Protein AF-A0A532C4H4-F1 (afdb_monomer)

Secondary structure (DSSP, 8-state):
--HHHHHHHHHHH-TTEEEEEE-HHHHTT---TT--EEEEEEESSPPPHHHHHHHHHHHHHHHTS-EEEEETTTS-HHHHHHHHHH-EEEEES-HHHHHHHHHHHHHHHHHHHHHHHHHHHHHHHHS---HHHHHHHHHHHHHHHHHHHHHHHTT-THHHHT-HHHHHHHHHHHHHHHHHHHHHHHHHHHHHT----SSTTHHHHHHHHTTSS-HHHHHHHHHHHHHHHHHHH-TTTS-HHHHHHHHHHTHHHHHHHHHHHHHH--

Nearest PDB structures (foldseek):
  7bxo-assembly1_A  TM=9.390E-01  e=6.412E-11  Shewanella oneidensis MR-1
  6m6u-assembly1_F  TM=9.375E-01  e=3.207E-10  Shewanella oneidensis MR-1
  7aer-assembly1_B  TM=9.272E-01  e=1.196E-10  Shewanella oneidensis MR-1
  7bxo-assembly1_C  TM=9.379E-01  e=3.044E-10  Shewanella oneidensis MR-1
  6m6u-assembly1_A  TM=9.251E-01  e=6.298E-10  Shewanella oneidensis MR-1

Mean predicted aligned error: 11.6 Å

Sequence (266 aa):
MNDSSLIEYIRQSVPSLTALYRFGSQAKGTARRDSDMDLAVLARDPIPNLRRFELAQELAVQLHCDVDLVDLRNASTVMRMQVLSTGTCLDTQNESVRREFEMYAYSDYARLNEERREILKRISTTGLVHGNDIILNKAASIERCLQRILEEYAGDNQNLVANQTKQEAIILNLQRACESAIDLAMYVVNQRRLGVPQESHDAFTLLQTAGILPADLATRMQHMVGFRNVAVQEYPRLNLDVAQAIITKQLEDFRTFSSTIVKAFP

Solvent-accessible surface area (backbone atoms only — not comparable to full-atom values): 14486 Å² total; per-residue (Å²): 109,54,73,70,60,50,52,51,52,48,46,70,75,35,83,50,52,30,33,34,30,35,17,62,50,60,48,67,74,68,53,56,99,85,52,56,45,38,33,37,37,35,45,79,60,83,72,55,69,67,58,45,50,52,50,23,52,57,48,16,68,59,59,75,40,55,42,50,68,42,49,50,83,80,42,51,58,67,56,42,43,52,41,70,76,50,29,44,79,77,45,70,75,35,67,67,64,50,51,52,51,49,52,51,43,51,51,52,38,54,46,53,49,63,50,41,42,64,52,53,58,42,29,77,73,70,75,55,89,56,74,60,55,54,53,53,33,34,39,51,48,28,51,53,23,52,50,51,29,51,65,45,35,65,92,39,68,58,30,58,76,73,32,66,70,36,24,53,52,31,54,52,24,51,52,50,28,44,50,33,50,42,52,46,36,47,50,51,33,56,76,70,65,65,63,79,62,90,49,76,48,43,26,35,54,43,35,25,75,71,67,68,35,58,66,70,60,26,53,53,52,30,53,55,47,54,43,49,63,55,62,72,72,47,83,85,86,72,57,66,70,57,52,49,47,39,68,75,73,44,55,63,55,58,53,53,50,39,53,44,54,52,68,76,54,127

Radius of gyration: 21.58 Å; Cα contacts (8 Å, |Δi|>4): 318; chains: 1; bounding box: 51×49×51 Å

Foldseek 3Di:
DDLVVVVVLVCVLAVQFFWKKWFDCVLQVNDDPQDETEMETEGPDFDPPVSQVVVQVVVCVVVVHGYDYHYLVPDDLVVVCRRLVRIDTSDGPHPVVVVVSNVVSVVVNVLVCVLCVVVVVCCVVPVDRDLLSLLVSLLVLLVVLLVQLCVQCVVPLCSCVVPPVSVVSNLVSLLSNLVSLLVSLQSVCVVVVLDDDPDSLVSLVSCVVVVLDPPVLSVLSSVSNVVSVVSVPDPDDDDSVVSVCCSVPPSVSSNVSSVSSSVVPD

Structure (mmCIF, N/CA/C/O backbone):
data_AF-A0A532C4H4-F1
#
_entry.id   AF-A0A532C4H4-F1
#
loop_
_atom_site.group_PDB
_atom_site.id
_atom_site.type_symbol
_atom_site.label_atom_id
_atom_site.label_alt_id
_atom_site.label_comp_id
_atom_site.label_asym_id
_atom_site.label_entity_id
_atom_site.label_seq_id
_atom_site.pdbx_PDB_ins_code
_atom_site.Cartn_x
_atom_site.Cartn_y
_atom_site.Cartn_z
_atom_site.occupancy
_atom_site.B_iso_or_equiv
_atom_site.auth_seq_id
_atom_site.auth_comp_id
_atom_site.auth_asym_id
_atom_site.auth_atom_id
_atom_site.pdbx_PDB_model_num
ATOM 1 N N . MET A 1 1 ? 20.036 -11.472 -26.867 1.00 73.31 1 MET A N 1
ATOM 2 C CA . MET A 1 1 ? 19.846 -10.003 -26.956 1.00 73.31 1 MET A CA 1
ATOM 3 C C . MET A 1 1 ? 20.806 -9.298 -25.986 1.00 73.31 1 MET A C 1
ATOM 5 O O . MET A 1 1 ? 21.086 -9.886 -24.951 1.00 73.31 1 MET A O 1
ATOM 9 N N . ASN A 1 2 ? 21.354 -8.115 -26.308 1.00 83.06 2 ASN A N 1
ATOM 10 C CA . ASN A 1 2 ? 22.181 -7.318 -25.376 1.00 83.06 2 ASN A CA 1
ATOM 11 C C . ASN A 1 2 ? 21.329 -6.265 -24.629 1.00 83.06 2 ASN A C 1
ATOM 13 O O . ASN A 1 2 ? 20.167 -6.061 -24.980 1.00 83.06 2 ASN A O 1
ATOM 17 N N . ASP A 1 3 ? 21.893 -5.593 -23.617 1.00 84.00 3 ASP A N 1
ATOM 18 C CA . ASP A 1 3 ? 21.143 -4.642 -22.775 1.00 84.00 3 ASP A CA 1
ATOM 19 C C . ASP A 1 3 ? 20.548 -3.472 -23.573 1.00 84.00 3 ASP A C 1
ATOM 21 O O . ASP A 1 3 ? 19.414 -3.077 -23.322 1.00 84.00 3 ASP A O 1
ATOM 25 N N . SER A 1 4 ? 21.255 -2.959 -24.583 1.00 88.06 4 SER A N 1
ATOM 26 C CA . SER A 1 4 ? 20.756 -1.863 -25.423 1.00 88.06 4 SER A CA 1
ATOM 27 C C . SER A 1 4 ? 19.512 -2.259 -26.222 1.00 88.06 4 SER A C 1
ATOM 29 O O . SER A 1 4 ? 18.528 -1.523 -26.222 1.00 88.06 4 SER A O 1
ATOM 31 N N . SER A 1 5 ? 19.521 -3.439 -26.849 1.00 89.69 5 SER A N 1
ATOM 32 C CA . SER A 1 5 ? 18.361 -3.956 -27.584 1.00 89.69 5 SER A CA 1
ATOM 33 C C . SER A 1 5 ? 17.187 -4.290 -26.657 1.00 89.69 5 SER A C 1
ATOM 35 O O . SER A 1 5 ? 16.040 -4.055 -27.025 1.00 89.69 5 SER A O 1
ATOM 37 N N . LEU A 1 6 ? 17.462 -4.778 -25.440 1.00 92.12 6 LEU A N 1
ATOM 38 C CA . LEU A 1 6 ? 16.432 -5.019 -24.425 1.00 92.12 6 LEU A CA 1
ATOM 39 C C . LEU A 1 6 ? 15.734 -3.715 -24.014 1.00 92.12 6 LEU A C 1
ATOM 41 O O . LEU A 1 6 ? 14.505 -3.656 -23.981 1.00 92.12 6 LEU A O 1
ATOM 45 N N . ILE A 1 7 ? 16.516 -2.672 -23.716 1.00 93.75 7 ILE A N 1
ATOM 46 C CA . ILE A 1 7 ? 15.991 -1.351 -23.346 1.00 93.75 7 ILE A CA 1
ATOM 47 C C . ILE A 1 7 ? 15.107 -0.805 -24.470 1.00 93.75 7 ILE A C 1
ATOM 49 O O . ILE A 1 7 ? 13.994 -0.347 -24.212 1.00 93.75 7 ILE A O 1
ATOM 53 N N . GLU A 1 8 ? 15.575 -0.876 -25.716 1.00 93.50 8 GLU A N 1
ATOM 54 C CA . GLU A 1 8 ? 14.824 -0.384 -26.869 1.00 93.50 8 GLU A CA 1
ATOM 55 C C . GLU A 1 8 ? 13.504 -1.143 -27.069 1.00 93.50 8 GLU A C 1
ATOM 57 O O . GLU A 1 8 ? 12.455 -0.512 -27.220 1.00 93.50 8 GLU A O 1
ATOM 62 N N . TYR A 1 9 ? 13.525 -2.475 -26.972 1.00 94.50 9 TYR A N 1
ATOM 63 C CA . TYR A 1 9 ? 12.321 -3.299 -27.089 1.00 94.50 9 TYR A CA 1
ATOM 64 C C . TYR A 1 9 ? 11.282 -2.969 -26.007 1.00 94.50 9 TYR A C 1
ATOM 66 O O . TYR A 1 9 ? 10.090 -2.827 -26.298 1.00 94.50 9 TYR A O 1
ATOM 74 N N . ILE A 1 10 ? 11.721 -2.795 -24.754 1.00 94.25 10 ILE A N 1
ATOM 75 C CA . ILE A 1 10 ? 10.824 -2.447 -23.644 1.00 94.25 10 ILE A CA 1
ATOM 76 C C . ILE A 1 10 ? 10.263 -1.034 -23.812 1.00 94.25 10 ILE A C 1
ATOM 78 O O . ILE A 1 10 ? 9.069 -0.842 -23.592 1.00 94.25 10 ILE A O 1
ATOM 82 N N . ARG A 1 11 ? 11.063 -0.055 -24.252 1.00 93.25 11 ARG A N 1
ATOM 83 C CA . ARG A 1 11 ? 10.568 1.305 -24.539 1.00 93.25 11 ARG A CA 1
ATOM 84 C C . ARG A 1 11 ? 9.478 1.308 -25.610 1.00 93.25 11 ARG A C 1
ATOM 86 O O . ARG A 1 11 ? 8.489 2.021 -25.467 1.00 93.25 11 ARG A O 1
ATOM 93 N N . GLN A 1 12 ? 9.641 0.512 -26.667 1.00 93.06 12 GLN A N 1
ATOM 94 C CA . GLN A 1 12 ? 8.635 0.388 -27.726 1.00 93.06 12 GLN A CA 1
ATOM 95 C C . GLN A 1 12 ? 7.369 -0.322 -27.225 1.00 93.06 12 GLN A C 1
ATOM 97 O O . GLN A 1 12 ? 6.255 0.086 -27.548 1.00 93.06 12 GLN A O 1
ATOM 102 N N . SER A 1 13 ? 7.540 -1.355 -26.400 1.00 93.06 13 SER A N 1
ATOM 103 C CA . SER A 1 13 ? 6.438 -2.160 -25.860 1.00 93.06 13 SER A CA 1
ATOM 104 C C . SER A 1 13 ? 5.674 -1.475 -24.723 1.00 93.06 13 SER A C 1
ATOM 106 O O . SER A 1 13 ? 4.517 -1.812 -24.469 1.00 93.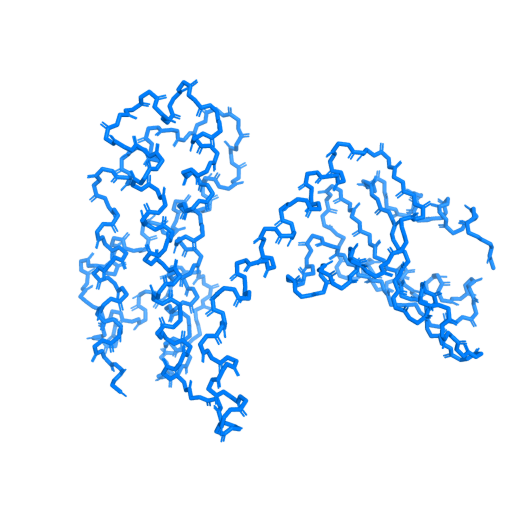06 13 SER A O 1
ATOM 108 N N . VAL A 1 14 ? 6.309 -0.525 -24.031 1.00 93.44 14 VAL A N 1
ATOM 109 C CA . VAL A 1 14 ? 5.757 0.223 -22.895 1.00 93.44 14 VAL A CA 1
ATOM 110 C C . VAL A 1 14 ? 5.978 1.726 -23.133 1.00 93.44 14 VAL A C 1
ATOM 112 O O . VAL A 1 14 ? 6.912 2.312 -22.587 1.00 93.44 14 VAL A O 1
ATOM 115 N N . PRO A 1 15 ? 5.112 2.399 -23.915 1.00 89.38 15 PRO A N 1
ATOM 116 C CA . PRO A 1 15 ? 5.309 3.806 -24.290 1.00 89.38 15 PRO A CA 1
ATOM 117 C C . PRO A 1 15 ? 5.340 4.783 -23.107 1.00 89.38 15 PRO A C 1
ATOM 119 O O . PRO A 1 15 ? 5.871 5.885 -23.212 1.00 89.38 15 PRO A O 1
ATOM 122 N N . SER A 1 16 ? 4.750 4.397 -21.975 1.00 92.62 16 SER A N 1
ATOM 123 C CA . SER A 1 16 ? 4.721 5.182 -20.743 1.00 92.62 16 SER A CA 1
ATOM 124 C C . SER A 1 16 ? 5.879 4.854 -19.787 1.00 92.62 16 SER A C 1
ATOM 126 O O . SER A 1 16 ? 5.823 5.236 -18.616 1.00 92.62 16 SER A O 1
ATOM 128 N N . LEU A 1 17 ? 6.925 4.153 -20.247 1.00 95.25 17 LEU A N 1
ATOM 129 C CA . LEU A 1 17 ? 8.073 3.763 -19.427 1.00 95.25 17 LEU A CA 1
ATOM 130 C C . LEU A 1 17 ? 8.758 4.986 -18.797 1.00 95.25 17 LEU A C 1
ATOM 132 O O . LEU A 1 17 ? 9.126 5.945 -19.467 1.00 95.25 17 LEU A O 1
ATOM 136 N N . THR A 1 18 ? 8.944 4.931 -17.483 1.00 95.69 18 THR A N 1
ATOM 137 C CA . THR A 1 18 ? 9.703 5.902 -16.685 1.00 95.69 18 THR A CA 1
ATOM 138 C C . THR A 1 18 ? 11.079 5.359 -16.332 1.00 95.69 18 THR A C 1
ATOM 140 O O . THR A 1 18 ? 12.058 6.084 -16.470 1.00 95.69 18 THR A O 1
ATOM 143 N N . ALA A 1 19 ? 11.162 4.103 -15.887 1.00 96.75 19 ALA A N 1
ATOM 144 C CA . ALA A 1 19 ? 12.422 3.440 -15.568 1.00 96.75 19 ALA A CA 1
ATOM 145 C C . ALA A 1 19 ? 12.330 1.918 -15.751 1.00 96.75 19 ALA A C 1
ATOM 147 O O . ALA A 1 19 ? 11.261 1.325 -15.575 1.00 96.75 19 ALA A O 1
ATOM 148 N N . LEU A 1 20 ? 13.463 1.297 -16.073 1.00 97.12 20 LEU A N 1
ATOM 149 C CA . LEU A 1 20 ? 13.645 -0.148 -16.200 1.00 97.12 20 LEU A CA 1
ATOM 150 C C . LEU A 1 20 ? 14.771 -0.595 -15.271 1.00 97.12 20 LEU A C 1
ATOM 152 O O . LEU A 1 20 ? 15.868 -0.041 -15.303 1.00 97.12 20 LEU A O 1
ATOM 156 N N . TYR A 1 21 ? 14.519 -1.643 -14.498 1.00 96.44 21 TYR A N 1
ATOM 157 C CA . TYR A 1 21 ? 15.480 -2.236 -13.581 1.00 96.44 21 TYR A CA 1
ATOM 158 C C . TYR A 1 21 ? 15.687 -3.708 -13.911 1.00 96.44 21 TYR A C 1
ATOM 160 O O . TYR A 1 21 ? 14.744 -4.416 -14.262 1.00 96.44 21 TYR A O 1
ATOM 168 N N . ARG A 1 22 ? 16.916 -4.175 -13.716 1.00 94.69 22 ARG A N 1
ATOM 169 C CA . ARG A 1 22 ? 17.245 -5.595 -13.583 1.00 94.69 22 ARG A CA 1
ATOM 170 C C . ARG A 1 22 ? 17.520 -5.876 -12.119 1.00 94.69 22 ARG A C 1
ATOM 172 O O . ARG A 1 22 ? 18.289 -5.139 -11.507 1.00 94.69 22 ARG A O 1
ATOM 179 N N . PHE A 1 23 ? 16.925 -6.912 -11.547 1.00 93.00 23 PHE A N 1
ATOM 180 C CA . PHE A 1 23 ? 17.146 -7.273 -10.146 1.00 93.00 23 PHE A CA 1
ATOM 181 C C . PHE A 1 23 ? 17.488 -8.760 -10.000 1.00 93.00 23 PHE A C 1
ATOM 183 O O . PHE A 1 23 ? 17.927 -9.396 -10.955 1.00 93.00 23 PHE A O 1
ATOM 190 N N . GLY A 1 24 ? 17.430 -9.283 -8.775 1.00 86.25 24 GLY A N 1
ATOM 191 C CA . GLY A 1 24 ? 17.606 -10.712 -8.526 1.00 86.25 24 GLY A CA 1
ATOM 192 C C . GLY A 1 24 ? 19.032 -11.232 -8.720 1.00 86.25 24 GLY A C 1
ATOM 193 O O . GLY A 1 24 ? 20.014 -10.537 -8.439 1.00 86.25 24 GLY A O 1
ATOM 194 N N . SER A 1 25 ? 19.147 -12.502 -9.111 1.00 76.06 25 SER A N 1
ATOM 195 C CA . SER A 1 25 ? 20.426 -13.235 -9.142 1.00 76.06 25 SER A CA 1
ATOM 196 C C . SER A 1 25 ? 21.426 -12.648 -10.149 1.00 76.06 25 SER A C 1
ATOM 198 O O . SER A 1 25 ? 22.629 -12.598 -9.873 1.00 76.06 25 SER A O 1
ATOM 200 N N . GLN A 1 26 ? 20.928 -12.120 -11.271 1.00 68.69 26 GLN A N 1
ATOM 201 C CA . GLN A 1 26 ? 21.740 -11.482 -12.309 1.00 68.69 26 GLN A CA 1
ATOM 202 C C . GLN A 1 26 ? 22.293 -10.127 -11.863 1.00 68.69 26 GLN A C 1
ATOM 204 O O . GLN A 1 26 ? 23.472 -9.851 -12.071 1.00 68.69 26 GLN A O 1
ATOM 209 N N . ALA A 1 27 ? 21.489 -9.310 -11.175 1.00 69.81 27 ALA A N 1
ATOM 210 C CA . ALA A 1 27 ? 21.957 -8.034 -10.631 1.00 69.81 27 ALA A CA 1
ATOM 211 C C . ALA A 1 27 ? 22.990 -8.213 -9.502 1.00 69.81 27 ALA A C 1
ATOM 213 O O . ALA A 1 27 ? 23.879 -7.384 -9.334 1.00 69.81 27 ALA A O 1
ATOM 214 N N . LYS A 1 28 ? 22.903 -9.316 -8.746 1.00 69.56 28 LYS A N 1
ATOM 215 C CA . LYS A 1 28 ? 23.821 -9.636 -7.639 1.00 69.56 28 LYS A CA 1
ATOM 216 C C . LYS A 1 28 ? 25.105 -10.355 -8.073 1.00 69.56 28 LYS A C 1
ATOM 218 O O . LYS A 1 28 ? 25.943 -10.640 -7.221 1.00 69.56 28 LYS A O 1
ATOM 223 N N . GLY A 1 29 ? 25.262 -10.677 -9.360 1.00 65.25 29 GLY A N 1
ATOM 224 C CA . GLY A 1 29 ? 26.425 -11.409 -9.878 1.00 65.25 29 GLY A CA 1
ATOM 225 C C . GLY A 1 29 ? 26.506 -12.874 -9.429 1.00 65.25 29 GLY A C 1
ATOM 226 O O . GLY A 1 29 ? 27.563 -13.489 -9.537 1.00 65.25 29 GLY A O 1
ATOM 227 N N . THR A 1 30 ? 25.409 -13.444 -8.919 1.00 69.50 30 THR A N 1
ATOM 228 C CA . THR A 1 30 ? 25.323 -14.839 -8.444 1.00 69.50 30 THR A CA 1
ATOM 229 C C . THR A 1 30 ? 24.543 -15.747 -9.398 1.00 69.50 30 THR A C 1
ATOM 231 O O . THR A 1 30 ? 24.190 -16.872 -9.036 1.00 69.50 30 THR A O 1
ATOM 234 N N . ALA A 1 31 ? 24.264 -15.260 -10.609 1.00 67.44 31 ALA A N 1
ATOM 235 C CA . ALA A 1 31 ? 23.516 -15.981 -11.627 1.00 67.44 31 ALA A CA 1
ATOM 236 C C . ALA A 1 31 ? 24.206 -17.287 -12.041 1.00 67.44 31 ALA A C 1
ATOM 238 O O . ALA A 1 31 ? 25.414 -17.348 -12.280 1.00 67.44 31 ALA A O 1
ATOM 239 N N . ARG A 1 32 ? 23.399 -18.339 -12.147 1.00 71.56 32 ARG A N 1
ATOM 240 C CA . ARG A 1 32 ? 23.750 -19.626 -12.749 1.00 71.56 32 ARG A CA 1
ATOM 241 C C . ARG A 1 32 ? 23.336 -19.620 -14.224 1.00 71.56 32 ARG A C 1
ATOM 243 O O . ARG A 1 32 ? 22.640 -18.720 -14.683 1.00 71.56 32 ARG A O 1
ATOM 250 N N . ARG A 1 33 ? 23.774 -20.627 -14.986 1.00 62.34 33 ARG A N 1
ATOM 251 C CA . ARG A 1 33 ? 23.469 -20.737 -16.429 1.00 62.34 33 ARG A CA 1
ATOM 252 C C . ARG A 1 33 ? 21.973 -20.866 -16.745 1.00 62.34 33 ARG A C 1
ATOM 254 O O . ARG A 1 33 ? 21.591 -20.598 -17.873 1.00 62.34 33 ARG A O 1
ATOM 261 N N . ASP A 1 34 ? 21.175 -21.284 -15.774 1.00 73.31 34 ASP A N 1
ATOM 262 C CA . ASP A 1 34 ? 19.728 -21.500 -15.823 1.00 73.31 34 ASP A CA 1
ATOM 263 C C . ASP A 1 34 ? 18.939 -20.405 -15.088 1.00 73.31 34 ASP A C 1
ATOM 265 O O . ASP A 1 34 ? 17.771 -20.596 -14.788 1.00 73.31 34 ASP A O 1
ATOM 269 N N . SER A 1 35 ? 19.573 -19.286 -14.723 1.00 80.56 35 SER A N 1
ATOM 270 C CA . SER A 1 35 ? 18.893 -18.238 -13.959 1.00 80.56 35 SER A CA 1
ATOM 271 C C . SER A 1 35 ? 17.968 -17.394 -14.823 1.00 80.56 35 SER A C 1
ATOM 273 O O . SER A 1 35 ? 18.403 -16.812 -15.821 1.00 80.56 35 SER A O 1
ATOM 275 N N . ASP A 1 36 ? 16.735 -17.256 -14.347 1.00 85.56 36 ASP A N 1
ATOM 276 C CA . ASP A 1 36 ? 15.723 -16.366 -14.902 1.00 85.56 36 ASP A CA 1
ATOM 277 C C . ASP A 1 36 ? 16.210 -14.910 -14.916 1.00 85.56 36 ASP A C 1
ATOM 279 O O . ASP A 1 36 ? 17.114 -14.492 -14.176 1.00 85.56 36 ASP A O 1
ATOM 283 N N . MET A 1 37 ? 15.618 -14.127 -15.809 1.00 87.31 37 MET A N 1
ATOM 284 C CA . MET A 1 37 ? 15.879 -12.705 -15.942 1.00 87.31 37 MET A CA 1
ATOM 285 C C . MET A 1 37 ? 14.795 -11.914 -15.207 1.00 87.31 37 MET A C 1
ATOM 287 O O . MET A 1 37 ? 13.707 -11.678 -15.729 1.00 87.31 37 MET A O 1
ATOM 291 N N . ASP A 1 38 ? 15.135 -11.457 -14.005 1.00 93.88 38 ASP A N 1
ATOM 292 C CA . ASP A 1 38 ? 14.288 -10.600 -13.178 1.00 93.88 38 ASP A CA 1
ATOM 293 C C . ASP A 1 38 ? 14.319 -9.142 -13.678 1.00 93.88 38 ASP A C 1
ATOM 295 O O . ASP A 1 38 ? 15.320 -8.426 -13.517 1.00 93.88 38 ASP A O 1
ATOM 299 N N . LEU A 1 39 ? 13.213 -8.675 -14.261 1.00 95.69 39 LEU A N 1
ATOM 300 C CA . LEU A 1 39 ? 13.046 -7.307 -14.756 1.00 95.69 39 LEU A CA 1
ATOM 301 C C . LEU A 1 39 ? 11.898 -6.599 -14.050 1.00 95.69 39 LEU A C 1
ATOM 303 O O . LEU A 1 39 ? 10.846 -7.172 -13.785 1.00 95.69 39 LEU A O 1
ATOM 307 N N . ALA A 1 40 ? 12.069 -5.311 -13.782 1.00 96.94 40 ALA A N 1
ATOM 308 C CA . ALA A 1 40 ? 11.025 -4.489 -13.199 1.00 96.94 40 ALA A CA 1
ATOM 309 C C . ALA A 1 40 ? 10.860 -3.184 -13.972 1.00 96.94 40 ALA A C 1
ATOM 311 O O . ALA A 1 40 ? 11.833 -2.499 -14.284 1.00 96.94 40 ALA A O 1
ATOM 312 N N . VAL A 1 41 ? 9.613 -2.832 -14.258 1.00 96.94 41 VAL A N 1
ATOM 313 C CA . VAL A 1 41 ? 9.244 -1.638 -15.014 1.00 96.94 41 VAL A CA 1
ATOM 314 C C . VAL A 1 41 ? 8.468 -0.682 -14.128 1.00 96.94 41 VAL A C 1
ATOM 316 O O . VAL A 1 41 ? 7.505 -1.055 -13.459 1.00 96.94 41 VAL A O 1
ATOM 319 N N . LEU A 1 42 ? 8.888 0.577 -14.140 1.00 95.81 42 LEU A N 1
ATOM 320 C CA . LEU A 1 42 ? 8.103 1.698 -13.656 1.00 95.81 42 LEU A CA 1
ATOM 321 C C . LEU A 1 42 ? 7.572 2.417 -14.890 1.00 95.81 42 LEU A C 1
ATOM 323 O O . LEU A 1 42 ? 8.335 3.078 -15.587 1.00 95.81 42 LEU A O 1
ATOM 327 N N . ALA A 1 43 ? 6.283 2.280 -15.176 1.00 93.69 43 ALA A N 1
ATOM 328 C CA . ALA A 1 43 ? 5.592 3.025 -16.227 1.00 93.69 43 ALA A CA 1
ATOM 329 C C . ALA A 1 43 ? 4.682 4.085 -15.595 1.00 93.69 43 ALA A C 1
ATOM 331 O O . ALA A 1 43 ? 4.349 3.958 -14.424 1.00 93.69 43 ALA A O 1
ATOM 332 N N . ARG A 1 44 ? 4.277 5.140 -16.311 1.00 88.38 44 ARG A N 1
ATOM 333 C CA . ARG A 1 44 ? 3.295 6.122 -15.804 1.00 88.38 44 ARG A CA 1
ATOM 334 C C . ARG A 1 44 ? 1.938 5.463 -15.566 1.00 88.38 44 ARG A C 1
ATOM 336 O O . ARG A 1 44 ? 1.328 5.693 -14.528 1.00 88.38 44 ARG A O 1
ATOM 343 N N . ASP A 1 45 ? 1.533 4.620 -16.506 1.00 84.12 45 ASP A N 1
ATOM 344 C CA . ASP A 1 45 ? 0.262 3.907 -16.506 1.00 84.12 45 ASP A CA 1
ATOM 345 C C . ASP A 1 45 ? 0.533 2.425 -16.178 1.00 84.12 45 ASP A C 1
ATOM 347 O O . ASP A 1 45 ? 1.472 1.861 -16.750 1.00 84.12 45 ASP A O 1
ATOM 351 N N . PRO A 1 46 ? -0.221 1.785 -15.260 1.00 78.25 46 PRO A N 1
ATOM 352 C CA . PRO A 1 46 ? -0.020 0.375 -14.934 1.00 78.25 46 PRO A CA 1
ATOM 353 C C . PRO A 1 46 ? -0.159 -0.526 -16.162 1.00 78.25 46 PRO A C 1
ATOM 355 O O . PRO A 1 46 ? -1.041 -0.316 -16.999 1.00 78.25 46 PRO A O 1
ATOM 358 N N . ILE A 1 47 ? 0.679 -1.559 -16.258 1.00 87.38 47 ILE A N 1
ATOM 359 C CA . ILE A 1 47 ? 0.631 -2.482 -17.397 1.00 87.38 47 ILE A CA 1
ATOM 360 C C . ILE A 1 47 ? -0.471 -3.517 -17.135 1.00 87.38 47 ILE A C 1
ATOM 362 O O . ILE A 1 47 ? -0.413 -4.210 -16.114 1.00 87.38 47 ILE A O 1
ATOM 366 N N . PRO A 1 48 ? -1.458 -3.686 -18.037 1.00 87.50 48 PRO A N 1
ATOM 367 C CA . PRO A 1 48 ? -2.469 -4.727 -17.890 1.00 87.50 48 PRO A CA 1
ATOM 368 C C . PRO A 1 48 ? -1.832 -6.111 -17.727 1.00 87.50 48 PRO A C 1
ATOM 370 O O . PRO A 1 48 ? -0.885 -6.446 -18.438 1.00 87.50 48 PRO A O 1
ATOM 373 N N . ASN A 1 49 ? -2.369 -6.943 -16.829 1.00 85.94 49 ASN A N 1
ATOM 374 C CA . ASN A 1 49 ? -1.772 -8.243 -16.492 1.00 85.94 49 ASN A CA 1
ATOM 375 C C . ASN A 1 49 ? -1.539 -9.145 -17.712 1.00 85.94 49 ASN A C 1
ATOM 377 O O . ASN A 1 49 ? -0.470 -9.739 -17.821 1.00 85.94 49 ASN A O 1
ATOM 381 N N . LEU A 1 50 ? -2.506 -9.206 -18.637 1.00 88.25 50 LEU A N 1
ATOM 382 C CA . LEU A 1 50 ? -2.369 -9.977 -19.874 1.00 88.25 50 LEU A CA 1
ATOM 383 C C . LEU A 1 50 ? -1.202 -9.460 -20.725 1.00 88.25 50 LEU A C 1
ATOM 385 O O . LEU A 1 50 ? -0.341 -10.241 -21.113 1.00 88.25 50 LEU A O 1
ATOM 389 N N . ARG A 1 51 ? -1.108 -8.139 -20.928 1.00 93.19 51 ARG A N 1
ATOM 390 C CA . ARG A 1 51 ? -0.016 -7.546 -21.712 1.00 93.19 51 ARG A CA 1
ATOM 391 C C . ARG A 1 51 ? 1.343 -7.742 -21.044 1.00 93.19 51 ARG A C 1
ATOM 393 O O . ARG A 1 51 ? 2.325 -8.002 -21.728 1.00 93.19 51 ARG A O 1
ATOM 400 N N . ARG A 1 52 ? 1.414 -7.637 -19.713 1.00 94.19 52 ARG A N 1
ATOM 401 C CA . ARG A 1 52 ? 2.644 -7.899 -18.948 1.00 94.19 52 ARG A CA 1
ATOM 402 C C . ARG A 1 52 ? 3.105 -9.349 -19.113 1.00 94.19 52 ARG A C 1
ATOM 404 O O . ARG A 1 52 ? 4.297 -9.578 -19.281 1.00 94.19 52 ARG A O 1
ATOM 411 N N . PHE A 1 53 ? 2.171 -10.300 -19.090 1.00 91.94 53 PHE A N 1
ATOM 412 C CA . PHE A 1 53 ? 2.458 -11.714 -19.328 1.00 91.94 53 PHE A CA 1
ATOM 413 C C . PHE A 1 53 ? 2.949 -11.966 -20.760 1.00 91.94 53 PHE A C 1
ATOM 415 O O . PHE A 1 53 ? 3.990 -12.588 -20.938 1.00 91.94 53 PHE A O 1
ATOM 422 N N . GLU A 1 54 ? 2.256 -11.436 -21.772 1.00 94.81 54 GLU A N 1
ATOM 423 C CA . GLU A 1 54 ? 2.681 -11.534 -23.177 1.00 94.81 54 GLU A CA 1
ATOM 424 C C . GLU A 1 54 ? 4.085 -10.961 -23.387 1.00 94.81 54 GLU A C 1
ATOM 426 O O . GLU A 1 54 ? 4.943 -11.624 -23.962 1.00 94.81 54 GLU A O 1
ATOM 431 N N . LEU A 1 55 ? 4.346 -9.765 -22.853 1.00 95.31 55 LEU A N 1
ATOM 432 C CA . LEU A 1 55 ? 5.647 -9.111 -22.955 1.00 95.31 55 LEU A CA 1
ATOM 433 C C . LEU A 1 55 ? 6.761 -9.943 -22.302 1.00 95.31 55 LEU A C 1
ATOM 435 O O . LEU A 1 55 ? 7.854 -10.040 -22.853 1.00 95.31 55 LEU A O 1
ATOM 439 N N . ALA A 1 56 ? 6.496 -10.571 -21.153 1.00 94.44 56 ALA A N 1
ATOM 440 C CA . ALA A 1 56 ? 7.454 -11.472 -20.518 1.00 94.44 56 ALA A CA 1
ATOM 441 C C . ALA A 1 56 ? 7.790 -12.677 -21.417 1.00 94.44 56 ALA A C 1
ATOM 443 O O . ALA A 1 56 ? 8.960 -13.013 -21.574 1.00 94.44 56 ALA A O 1
ATOM 444 N N . GLN A 1 57 ? 6.791 -13.281 -22.070 1.00 94.12 57 GLN A N 1
ATOM 445 C CA . GLN A 1 57 ? 7.002 -14.400 -22.999 1.00 94.12 57 GLN A CA 1
ATOM 446 C C . GLN A 1 57 ? 7.759 -13.976 -24.265 1.00 94.12 57 GLN A C 1
ATOM 448 O O . GLN A 1 57 ? 8.685 -14.663 -24.697 1.00 94.12 57 GLN A O 1
ATOM 453 N N . GLU A 1 58 ? 7.411 -12.823 -24.841 1.00 95.00 58 GLU A N 1
ATOM 454 C CA . GLU A 1 58 ? 8.124 -12.239 -25.982 1.00 95.00 58 GLU A CA 1
ATOM 455 C C . GLU A 1 58 ? 9.612 -12.028 -25.654 1.00 95.00 58 GLU A C 1
ATOM 457 O O . GLU A 1 58 ? 10.489 -12.406 -26.435 1.00 95.00 58 GLU A O 1
ATOM 462 N N . LEU A 1 59 ? 9.901 -11.469 -24.474 1.00 93.88 59 LEU A N 1
ATOM 463 C CA . LEU A 1 59 ? 11.263 -11.268 -23.985 1.00 93.88 59 LEU A CA 1
ATOM 464 C C . LEU A 1 59 ? 11.982 -12.598 -23.735 1.00 93.88 59 LEU A C 1
ATOM 466 O O . LEU A 1 59 ? 13.153 -12.716 -24.097 1.00 93.88 59 LEU A O 1
ATOM 470 N N . ALA A 1 60 ? 11.296 -13.597 -23.176 1.00 92.44 60 ALA A N 1
ATOM 471 C CA . ALA A 1 60 ? 11.879 -14.905 -22.890 1.00 92.44 60 ALA A CA 1
ATOM 472 C C . ALA A 1 60 ? 12.361 -15.614 -24.164 1.00 92.44 60 ALA A C 1
ATOM 474 O O . ALA A 1 60 ? 13.475 -16.142 -24.213 1.00 92.44 60 ALA A O 1
ATOM 475 N N . VAL A 1 61 ? 11.578 -15.534 -25.246 1.00 91.62 61 VAL A N 1
ATOM 476 C CA . VAL A 1 61 ? 11.968 -16.068 -26.561 1.00 91.62 61 VAL A CA 1
ATOM 477 C C . VAL A 1 61 ? 13.223 -15.373 -27.098 1.00 91.62 61 VAL A C 1
ATOM 479 O O . VAL A 1 61 ? 14.119 -16.040 -27.613 1.00 91.62 61 VAL A O 1
ATOM 482 N N . GLN A 1 62 ? 13.316 -14.046 -26.969 1.00 89.56 62 GLN A N 1
ATOM 483 C CA . GLN A 1 62 ? 14.449 -13.262 -27.484 1.00 89.56 62 GLN A CA 1
ATOM 484 C C . GLN A 1 62 ? 15.722 -13.368 -26.627 1.00 89.56 62 GLN A C 1
ATOM 486 O O . GLN A 1 62 ? 16.840 -13.173 -27.124 1.00 89.56 62 GLN A O 1
ATOM 491 N N . LEU A 1 63 ? 15.565 -13.619 -25.327 1.00 87.44 63 LEU A N 1
ATOM 492 C CA . LEU A 1 63 ? 16.662 -13.780 -24.371 1.00 87.44 63 LEU A CA 1
ATOM 493 C C . LEU A 1 63 ? 17.116 -15.234 -24.227 1.00 87.44 63 LEU A C 1
ATOM 495 O O . LEU A 1 63 ? 18.231 -15.457 -23.761 1.00 87.44 63 LEU A O 1
ATOM 499 N N . HIS A 1 64 ? 16.304 -16.193 -24.680 1.00 88.75 64 HIS A N 1
ATOM 500 C CA . HIS A 1 64 ? 16.510 -17.630 -24.488 1.00 88.75 64 HIS A CA 1
ATOM 501 C C . HIS A 1 64 ? 16.633 -18.030 -23.006 1.00 88.75 64 HIS A C 1
ATOM 503 O O . HIS A 1 64 ? 17.368 -18.957 -22.668 1.00 88.75 64 HIS A O 1
ATOM 509 N N . CYS A 1 65 ? 15.919 -17.326 -22.127 1.00 88.38 65 CYS A N 1
ATOM 510 C CA . CYS A 1 65 ? 15.769 -17.642 -20.708 1.00 88.38 65 CYS A CA 1
ATOM 511 C C . CYS A 1 65 ? 14.404 -17.151 -20.224 1.00 88.38 65 CYS A C 1
ATOM 513 O O . CYS A 1 65 ? 13.824 -16.261 -20.846 1.00 88.38 65 CYS A O 1
ATOM 515 N N . ASP A 1 66 ? 13.904 -17.695 -19.119 1.00 89.50 66 ASP A N 1
ATOM 516 C CA . ASP A 1 66 ? 12.649 -17.221 -18.541 1.00 89.50 66 ASP A CA 1
ATOM 517 C C . ASP A 1 66 ? 12.803 -15.776 -18.041 1.00 89.50 66 ASP A C 1
ATOM 519 O O . ASP A 1 66 ? 13.897 -15.326 -17.679 1.00 89.50 66 ASP A O 1
ATOM 523 N N . VAL A 1 67 ? 11.711 -15.012 -18.098 1.00 92.69 67 VAL A N 1
ATOM 524 C CA . VAL A 1 67 ? 11.683 -13.587 -17.750 1.00 92.69 67 VAL A CA 1
ATOM 525 C C . VAL A 1 67 ? 10.566 -13.335 -16.753 1.00 92.69 67 VAL A C 1
ATOM 527 O O . VAL A 1 67 ? 9.387 -13.464 -17.085 1.00 92.69 67 VAL A O 1
ATOM 530 N N . ASP A 1 68 ? 10.946 -12.871 -15.568 1.00 91.50 68 ASP A N 1
ATOM 531 C CA . ASP A 1 68 ? 10.016 -12.414 -14.545 1.00 91.50 68 ASP A CA 1
ATOM 532 C C . ASP A 1 68 ? 9.870 -10.897 -14.635 1.00 91.50 68 ASP A C 1
ATOM 534 O O . ASP A 1 68 ? 10.756 -10.136 -14.243 1.00 91.50 68 ASP A O 1
ATOM 538 N N . LEU A 1 69 ? 8.735 -10.440 -15.177 1.00 95.06 69 LEU A N 1
ATOM 539 C CA . LEU A 1 69 ? 8.461 -9.018 -15.385 1.00 95.06 69 LEU A CA 1
ATOM 540 C C . LEU A 1 69 ? 7.540 -8.446 -14.299 1.00 95.06 69 LEU A C 1
ATOM 542 O O . LEU A 1 69 ? 6.336 -8.716 -14.263 1.00 95.06 69 LEU A O 1
ATOM 546 N N . VAL A 1 70 ? 8.087 -7.586 -13.444 1.00 94.69 70 VAL A N 1
ATOM 547 C CA . VAL A 1 70 ? 7.384 -6.913 -12.344 1.00 94.69 70 VAL A CA 1
ATOM 548 C C . VAL A 1 70 ? 6.948 -5.502 -12.746 1.00 94.69 70 VAL A C 1
ATOM 550 O O . VAL A 1 70 ? 7.761 -4.691 -13.174 1.00 94.69 70 VAL A O 1
ATOM 553 N N . ASP A 1 71 ? 5.673 -5.166 -12.540 1.00 94.25 71 ASP A N 1
ATOM 554 C CA . ASP A 1 71 ? 5.194 -3.777 -12.593 1.00 94.25 71 ASP A CA 1
ATOM 555 C C . ASP A 1 71 ? 5.361 -3.127 -11.214 1.00 94.25 71 ASP A C 1
ATOM 557 O O . ASP A 1 71 ? 4.669 -3.490 -10.261 1.00 94.25 71 ASP A O 1
ATOM 561 N N . LEU A 1 72 ? 6.271 -2.157 -11.101 1.00 93.50 72 LEU A N 1
ATOM 562 C CA . LEU A 1 72 ? 6.587 -1.497 -9.837 1.00 93.50 72 LEU A CA 1
ATOM 563 C C . LEU A 1 72 ? 5.400 -0.734 -9.243 1.00 93.50 72 LEU A C 1
ATOM 565 O O . LEU A 1 72 ? 5.299 -0.661 -8.016 1.00 93.50 72 LEU A O 1
ATOM 569 N N . ARG A 1 73 ? 4.464 -0.221 -10.054 1.00 88.94 73 ARG A N 1
ATOM 570 C CA . ARG A 1 73 ? 3.273 0.460 -9.517 1.00 88.94 73 ARG A CA 1
ATOM 571 C C . ARG A 1 73 ? 2.334 -0.503 -8.808 1.00 88.94 73 ARG A C 1
ATOM 573 O O . ARG A 1 73 ? 1.772 -0.137 -7.782 1.00 88.94 73 ARG A O 1
ATOM 580 N N . ASN A 1 74 ? 2.232 -1.738 -9.285 1.00 85.56 74 ASN A N 1
ATOM 581 C CA . ASN A 1 74 ? 1.373 -2.765 -8.693 1.00 85.56 74 ASN A CA 1
ATOM 582 C C . ASN A 1 74 ? 2.110 -3.709 -7.728 1.00 85.56 74 ASN A C 1
ATOM 584 O O . ASN A 1 74 ? 1.477 -4.470 -6.999 1.00 85.56 74 ASN A O 1
ATOM 588 N N . ALA A 1 75 ? 3.442 -3.674 -7.706 1.00 86.94 75 ALA A N 1
ATOM 589 C CA . ALA A 1 75 ? 4.252 -4.507 -6.830 1.00 86.94 75 ALA A CA 1
ATOM 590 C C . ALA A 1 75 ? 4.035 -4.180 -5.343 1.00 86.94 75 ALA A C 1
ATOM 592 O O . ALA A 1 75 ? 3.839 -3.025 -4.958 1.00 86.94 75 ALA A O 1
ATOM 593 N N . SER A 1 76 ? 4.144 -5.206 -4.494 1.00 86.19 76 SER A N 1
ATOM 594 C CA . SER A 1 76 ? 4.090 -5.046 -3.038 1.00 86.19 76 SER A CA 1
ATOM 595 C C . SER A 1 76 ? 5.263 -4.207 -2.517 1.00 86.19 76 SER A C 1
ATOM 597 O O . SER A 1 76 ? 6.332 -4.173 -3.126 1.00 86.19 76 SER A O 1
ATOM 599 N N . THR A 1 77 ? 5.108 -3.585 -1.345 1.00 86.44 77 THR A N 1
ATOM 600 C CA . THR A 1 77 ? 6.168 -2.788 -0.697 1.00 86.44 77 THR A CA 1
ATOM 601 C C . THR A 1 77 ? 7.484 -3.557 -0.553 1.00 86.44 77 THR A C 1
ATOM 603 O O . THR A 1 77 ? 8.552 -3.004 -0.794 1.00 86.44 77 THR A O 1
ATOM 606 N N . VAL A 1 78 ? 7.416 -4.848 -0.208 1.00 89.06 78 VAL A N 1
ATOM 607 C CA . VAL A 1 78 ? 8.605 -5.706 -0.076 1.00 89.06 78 VAL A CA 1
ATOM 608 C C . VAL A 1 78 ? 9.255 -5.953 -1.438 1.00 89.06 78 VAL A C 1
ATOM 610 O O . VAL A 1 78 ? 10.472 -5.843 -1.552 1.00 89.06 78 VAL A O 1
ATOM 613 N N . MET A 1 79 ? 8.460 -6.225 -2.479 1.00 90.00 79 MET A N 1
ATOM 614 C CA . MET A 1 79 ? 8.983 -6.432 -3.832 1.00 90.00 79 MET A CA 1
ATOM 615 C C . MET A 1 79 ? 9.611 -5.149 -4.393 1.00 90.00 79 MET A C 1
ATOM 617 O O . MET A 1 79 ? 10.736 -5.191 -4.882 1.00 90.00 79 MET A O 1
ATOM 621 N N . ARG A 1 80 ? 8.951 -3.988 -4.252 1.00 94.56 80 ARG A N 1
ATOM 622 C CA . ARG A 1 80 ? 9.532 -2.685 -4.626 1.00 94.56 80 ARG A CA 1
ATOM 623 C C . ARG A 1 80 ? 10.868 -2.464 -3.923 1.00 94.56 80 ARG A C 1
ATOM 625 O O . ARG A 1 80 ? 11.851 -2.137 -4.576 1.00 94.56 80 ARG A O 1
ATOM 632 N N . MET A 1 81 ? 10.924 -2.696 -2.610 1.00 93.19 81 MET A N 1
ATOM 633 C CA . MET A 1 81 ? 12.158 -2.549 -1.842 1.00 93.19 81 MET A CA 1
ATOM 634 C C . MET A 1 81 ? 13.263 -3.486 -2.345 1.00 93.19 81 MET A C 1
ATOM 636 O O . MET A 1 81 ? 14.405 -3.054 -2.493 1.00 93.19 81 MET A O 1
ATOM 640 N N . GLN A 1 82 ? 12.940 -4.748 -2.636 1.00 90.44 82 GLN A N 1
ATOM 641 C CA . GLN A 1 82 ? 13.891 -5.715 -3.185 1.00 90.44 82 GLN A CA 1
ATOM 642 C C . GLN A 1 82 ? 14.466 -5.236 -4.522 1.00 90.44 82 GLN A C 1
ATOM 644 O O . GLN A 1 82 ? 15.687 -5.235 -4.689 1.00 90.44 82 GLN A O 1
ATOM 649 N N . VAL A 1 83 ? 13.610 -4.793 -5.447 1.00 95.19 83 VAL A N 1
ATOM 650 C CA . VAL A 1 83 ? 14.039 -4.258 -6.746 1.00 95.19 83 VAL A CA 1
ATOM 651 C C . VAL A 1 83 ? 14.921 -3.027 -6.559 1.00 95.19 83 VAL A C 1
ATOM 653 O O . VAL A 1 83 ? 16.006 -2.972 -7.121 1.00 95.19 83 VAL A O 1
ATOM 656 N N . LEU A 1 84 ? 14.493 -2.053 -5.755 1.00 94.62 84 LEU A N 1
ATOM 657 C CA . LEU A 1 84 ? 15.179 -0.763 -5.654 1.00 94.62 84 LEU A CA 1
ATOM 658 C C . LEU A 1 84 ? 16.492 -0.823 -4.861 1.00 94.62 84 LEU A C 1
ATOM 660 O O . LEU A 1 84 ? 17.419 -0.087 -5.179 1.00 94.62 84 LEU A O 1
ATOM 664 N N . SER A 1 85 ? 16.604 -1.703 -3.858 1.00 90.00 85 SER A N 1
ATOM 665 C CA . SER A 1 85 ? 17.852 -1.847 -3.083 1.00 90.00 85 SER A CA 1
ATOM 666 C C . SER A 1 85 ? 18.885 -2.767 -3.708 1.00 90.00 85 SER A C 1
ATOM 668 O O . SER A 1 85 ? 20.070 -2.620 -3.420 1.00 90.00 85 SER A O 1
ATOM 670 N N . THR A 1 86 ? 18.454 -3.757 -4.492 1.00 90.00 86 THR A N 1
ATOM 671 C CA . THR A 1 86 ? 19.364 -4.784 -5.027 1.00 90.00 86 THR A CA 1
ATOM 672 C C . THR A 1 86 ? 19.471 -4.776 -6.541 1.00 90.00 86 THR A C 1
ATOM 674 O O . THR A 1 86 ? 20.374 -5.403 -7.089 1.00 90.00 86 THR A O 1
ATOM 677 N N . GLY A 1 87 ? 18.547 -4.099 -7.218 1.00 91.69 87 GLY A N 1
ATOM 678 C CA . GLY A 1 87 ? 18.521 -3.992 -8.661 1.00 91.69 87 GLY A CA 1
ATOM 679 C C . GLY A 1 87 ? 19.422 -2.889 -9.196 1.00 91.69 87 GLY A C 1
ATOM 680 O O . GLY A 1 87 ? 19.787 -1.938 -8.511 1.00 91.69 87 GLY A O 1
ATOM 681 N N . THR A 1 88 ? 19.758 -3.029 -10.471 1.00 92.75 88 THR A N 1
ATOM 682 C CA . THR A 1 88 ? 20.463 -2.033 -11.271 1.00 92.75 88 THR A CA 1
ATOM 683 C C . THR A 1 88 ? 19.464 -1.365 -12.208 1.00 92.75 88 THR A C 1
ATOM 685 O O . THR A 1 88 ? 18.742 -2.050 -12.934 1.00 92.75 88 THR A O 1
ATOM 688 N N . CYS A 1 89 ? 19.416 -0.033 -12.199 1.00 94.69 89 CYS A N 1
ATOM 689 C CA . CYS A 1 89 ? 18.642 0.734 -13.174 1.00 94.69 89 CYS A CA 1
ATOM 690 C C . CYS A 1 89 ? 19.323 0.621 -14.547 1.00 94.69 89 CYS A C 1
ATOM 692 O O . CYS A 1 89 ? 20.455 1.075 -14.708 1.00 94.69 89 CYS A O 1
ATOM 694 N N . LEU A 1 90 ? 18.654 -0.019 -15.508 1.00 94.38 90 LEU A N 1
ATOM 695 C CA . LEU A 1 90 ? 19.136 -0.163 -16.884 1.00 94.38 90 LEU A CA 1
ATOM 696 C C . LEU A 1 90 ? 18.782 1.058 -17.737 1.00 94.38 90 LEU A C 1
ATOM 698 O O . LEU A 1 90 ? 19.534 1.411 -18.641 1.00 94.38 90 LEU A O 1
ATOM 702 N N . ASP A 1 91 ? 17.634 1.685 -17.468 1.00 95.62 91 ASP A N 1
ATOM 703 C CA . ASP A 1 91 ? 17.1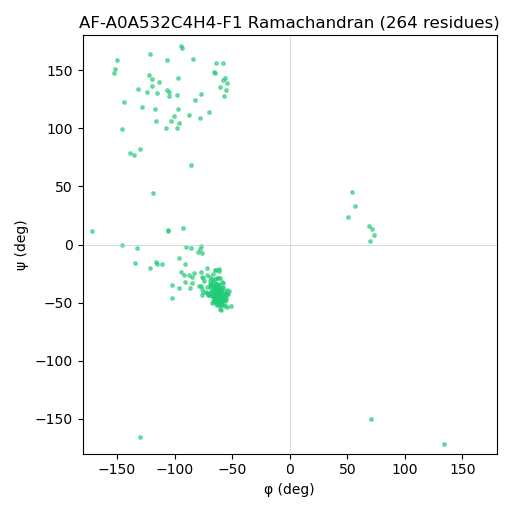51 2.839 -18.222 1.00 95.62 91 ASP A CA 1
ATOM 704 C C . ASP A 1 91 ? 16.246 3.755 -17.387 1.00 95.62 91 ASP A C 1
ATOM 706 O O . ASP A 1 91 ? 15.489 3.287 -16.538 1.00 95.62 91 ASP A O 1
ATOM 710 N N . THR A 1 92 ? 16.285 5.060 -17.671 1.00 95.31 92 THR A N 1
ATOM 711 C CA . THR A 1 92 ? 15.426 6.082 -17.056 1.00 95.31 92 THR A CA 1
ATOM 712 C C . THR A 1 92 ? 15.048 7.153 -18.084 1.00 95.31 92 THR A C 1
ATOM 714 O O . THR A 1 92 ? 15.912 7.782 -18.692 1.00 95.31 92 THR A O 1
ATOM 717 N N . GLN A 1 93 ? 13.744 7.358 -18.292 1.00 93.12 93 GLN A N 1
ATOM 718 C CA . GLN A 1 93 ? 13.191 8.412 -19.156 1.00 93.12 93 GLN A CA 1
ATOM 719 C C . GLN A 1 93 ? 12.902 9.700 -18.383 1.00 93.12 93 GLN A C 1
ATOM 721 O O . GLN A 1 93 ? 12.885 10.787 -18.957 1.00 93.12 93 GLN A O 1
ATOM 726 N N . ASN A 1 94 ? 12.653 9.591 -17.075 1.00 90.31 94 ASN A N 1
ATOM 727 C CA . ASN A 1 94 ? 12.386 10.735 -16.216 1.00 90.31 94 ASN A CA 1
ATOM 728 C C . ASN A 1 94 ? 12.956 10.492 -14.816 1.00 90.31 94 ASN A C 1
ATOM 730 O O . ASN A 1 94 ? 12.351 9.831 -13.970 1.00 90.31 94 ASN A O 1
ATOM 734 N N . GLU A 1 95 ? 14.132 11.070 -14.583 1.00 91.56 95 GLU A N 1
ATOM 735 C CA . GLU A 1 95 ? 14.887 10.909 -13.344 1.00 91.56 95 GLU A CA 1
ATOM 736 C C . GLU A 1 95 ? 14.151 11.473 -12.122 1.00 91.56 95 GLU A C 1
ATOM 738 O O . GLU A 1 95 ? 14.225 10.892 -11.040 1.00 91.56 95 GLU A O 1
ATOM 743 N N . SER A 1 96 ? 13.405 12.568 -12.284 1.00 87.31 96 SER A N 1
ATOM 744 C CA . SER A 1 96 ? 12.641 13.176 -11.191 1.00 87.31 96 SER A CA 1
ATOM 745 C C . SER A 1 96 ? 11.519 12.252 -10.719 1.00 87.31 96 SER A C 1
ATOM 747 O O . SER A 1 96 ? 11.425 11.970 -9.527 1.00 87.31 96 SER A O 1
ATOM 749 N N . VAL A 1 97 ? 10.726 11.709 -11.651 1.00 87.00 97 VAL A N 1
ATOM 750 C CA . VAL A 1 97 ? 9.631 10.772 -11.330 1.00 87.00 97 VAL A CA 1
ATOM 751 C C . VAL A 1 97 ? 10.179 9.468 -10.748 1.00 87.00 97 VAL A C 1
ATOM 753 O O . VAL A 1 97 ? 9.605 8.917 -9.809 1.00 87.00 97 VAL A O 1
ATOM 756 N N . ARG A 1 98 ? 11.316 8.982 -11.265 1.00 92.75 98 ARG A N 1
ATOM 757 C CA . ARG A 1 98 ? 12.006 7.806 -10.718 1.00 92.75 98 ARG A CA 1
ATOM 758 C C . ARG A 1 98 ? 12.400 8.017 -9.255 1.00 92.75 98 ARG A C 1
ATOM 760 O O . ARG A 1 98 ? 12.064 7.193 -8.410 1.00 92.75 98 ARG A O 1
ATOM 767 N N . ARG A 1 99 ? 13.080 9.127 -8.947 1.00 86.69 99 ARG A N 1
ATOM 768 C CA . ARG A 1 99 ? 13.530 9.450 -7.581 1.00 86.69 99 ARG A CA 1
ATOM 769 C C . ARG A 1 99 ? 12.372 9.649 -6.617 1.00 86.69 99 ARG A C 1
ATOM 771 O O . ARG A 1 99 ? 12.449 9.199 -5.479 1.00 86.69 99 ARG A O 1
ATOM 778 N N . GLU A 1 100 ? 11.308 10.301 -7.071 1.00 84.75 100 GLU A N 1
ATOM 779 C CA . GLU A 1 100 ? 10.092 10.471 -6.282 1.00 84.75 100 GLU A CA 1
ATOM 780 C C . GLU A 1 100 ? 9.476 9.109 -5.923 1.00 84.75 100 GLU A C 1
ATOM 782 O O . GLU A 1 100 ? 9.207 8.837 -4.752 1.00 84.75 100 GLU A O 1
ATOM 787 N N . PHE A 1 101 ? 9.338 8.207 -6.901 1.00 89.62 101 PHE A N 1
ATOM 788 C CA . PHE A 1 101 ? 8.853 6.848 -6.657 1.00 89.62 101 PHE A CA 1
ATOM 789 C C . PHE A 1 101 ? 9.753 6.074 -5.682 1.00 89.62 101 PHE A C 1
ATOM 791 O O . PHE A 1 101 ? 9.250 5.423 -4.765 1.00 89.62 101 PHE A O 1
ATOM 798 N N . GLU A 1 102 ? 11.075 6.159 -5.848 1.00 91.25 102 GLU A N 1
ATOM 799 C CA . GLU A 1 102 ? 12.044 5.519 -4.953 1.00 91.25 102 GLU A CA 1
ATOM 800 C C . GLU A 1 102 ? 11.908 6.029 -3.516 1.00 91.25 102 GLU A C 1
ATOM 802 O O . GLU A 1 102 ? 11.816 5.231 -2.582 1.00 91.25 102 GLU A O 1
ATOM 807 N N . MET A 1 103 ? 11.816 7.346 -3.332 1.00 84.69 103 MET A N 1
ATOM 808 C CA . MET A 1 103 ? 11.615 7.969 -2.025 1.00 84.69 103 MET A CA 1
ATOM 809 C C . MET A 1 103 ? 10.343 7.453 -1.337 1.00 84.69 103 MET A C 1
ATOM 811 O O . MET A 1 103 ? 10.395 7.060 -0.167 1.00 84.69 103 MET A O 1
ATOM 815 N N . TYR A 1 104 ? 9.214 7.404 -2.051 1.00 84.31 104 TYR A N 1
ATOM 816 C CA . TYR A 1 104 ? 7.970 6.865 -1.497 1.00 84.31 104 TYR A CA 1
ATOM 817 C C . TYR A 1 104 ? 8.082 5.375 -1.168 1.00 84.31 104 TYR A C 1
ATOM 819 O O . TYR A 1 104 ? 7.658 4.961 -0.090 1.00 84.31 104 TYR A O 1
ATOM 827 N N . ALA A 1 105 ? 8.712 4.577 -2.033 1.00 84.31 105 ALA A N 1
ATOM 828 C CA . ALA A 1 105 ? 8.920 3.153 -1.784 1.00 84.31 105 ALA A CA 1
ATOM 829 C C . ALA A 1 105 ? 9.788 2.898 -0.538 1.00 84.31 105 ALA A C 1
ATOM 831 O O . ALA A 1 105 ? 9.444 2.042 0.281 1.00 84.31 105 ALA A O 1
ATOM 832 N N . TYR A 1 106 ? 10.865 3.669 -0.342 1.00 88.31 106 TYR A N 1
ATOM 833 C CA . TYR A 1 106 ? 11.687 3.595 0.869 1.00 88.31 106 TYR A CA 1
ATOM 834 C C . TYR A 1 106 ? 10.909 4.025 2.118 1.00 88.31 106 TYR A C 1
ATOM 836 O O . TYR A 1 106 ? 11.008 3.364 3.153 1.00 88.31 106 TYR A O 1
ATOM 844 N N . SER A 1 107 ? 10.097 5.086 2.028 1.00 82.44 107 SER A N 1
ATOM 845 C CA . SER A 1 107 ? 9.225 5.529 3.125 1.00 82.44 107 SER A CA 1
ATOM 846 C C . SER A 1 107 ? 8.203 4.455 3.509 1.00 82.44 107 SER A C 1
ATOM 848 O O . SER A 1 107 ? 8.032 4.150 4.691 1.00 82.44 107 SER A O 1
ATOM 850 N N . ASP A 1 108 ? 7.549 3.842 2.522 1.00 80.50 108 ASP A N 1
ATOM 851 C CA . ASP A 1 108 ? 6.579 2.772 2.742 1.00 80.50 108 ASP A CA 1
ATOM 852 C C . ASP A 1 108 ? 7.233 1.525 3.348 1.00 80.50 108 ASP A C 1
ATOM 854 O O . ASP A 1 108 ? 6.653 0.908 4.241 1.00 80.50 108 ASP A O 1
ATOM 858 N N . TYR A 1 109 ? 8.450 1.164 2.927 1.00 85.44 109 TYR A N 1
ATOM 859 C CA . TYR A 1 109 ? 9.177 0.032 3.505 1.00 85.44 109 TYR A CA 1
ATOM 860 C C . TYR A 1 109 ? 9.657 0.301 4.936 1.00 85.44 109 TYR A C 1
ATOM 862 O O . TYR A 1 109 ? 9.515 -0.558 5.808 1.00 85.44 109 TYR A O 1
ATOM 870 N N . ALA A 1 110 ? 10.182 1.500 5.207 1.00 81.25 110 ALA A N 1
ATOM 871 C CA . ALA A 1 110 ? 10.543 1.913 6.560 1.00 81.25 110 ALA A CA 1
ATOM 872 C C . ALA A 1 110 ? 9.323 1.851 7.490 1.00 81.25 110 ALA A C 1
ATOM 874 O O . ALA A 1 110 ? 9.415 1.293 8.584 1.00 81.25 110 ALA A O 1
ATOM 875 N N . ARG A 1 111 ? 8.164 2.327 7.012 1.00 77.50 111 ARG A N 1
ATOM 876 C CA . ARG A 1 111 ? 6.889 2.202 7.722 1.00 77.50 111 ARG A CA 1
ATOM 877 C C . ARG A 1 111 ? 6.529 0.739 7.955 1.00 77.50 111 ARG A C 1
ATOM 879 O O . ARG A 1 111 ? 6.305 0.360 9.092 1.00 77.50 111 ARG A O 1
ATOM 886 N N . LEU A 1 112 ? 6.540 -0.103 6.926 1.00 78.19 112 LEU A N 1
ATOM 887 C CA . LEU A 1 112 ? 6.197 -1.520 7.062 1.00 78.19 112 LEU A CA 1
ATOM 888 C C . LEU A 1 112 ? 7.032 -2.229 8.142 1.00 78.19 112 LEU A C 1
ATOM 890 O O . LEU A 1 112 ? 6.513 -3.055 8.894 1.00 78.19 112 LEU A O 1
ATOM 894 N N . ASN A 1 113 ? 8.321 -1.901 8.233 1.00 80.56 113 ASN A N 1
ATOM 895 C CA . ASN A 1 113 ? 9.211 -2.450 9.254 1.00 80.56 113 ASN A CA 1
ATOM 896 C C . ASN A 1 113 ? 8.938 -1.877 10.648 1.00 80.56 113 ASN A C 1
ATOM 898 O O . ASN A 1 113 ? 8.945 -2.629 11.620 1.00 80.56 113 ASN A O 1
ATOM 902 N N . GLU A 1 114 ? 8.678 -0.573 10.753 1.00 78.69 114 GLU A N 1
ATOM 903 C CA . GLU A 1 114 ? 8.239 0.090 11.987 1.00 78.69 114 GLU A CA 1
ATOM 904 C C . GLU A 1 114 ? 6.950 -0.542 12.527 1.00 78.69 114 GLU A C 1
ATOM 906 O O . GLU A 1 114 ? 6.842 -0.867 13.710 1.00 78.69 114 GLU A O 1
ATOM 911 N N . GLU A 1 115 ? 5.984 -0.757 11.637 1.00 72.94 115 GLU A N 1
ATOM 912 C CA . GLU A 1 115 ? 4.718 -1.413 11.919 1.00 72.94 115 GLU A CA 1
ATOM 913 C C . GLU A 1 115 ? 4.969 -2.822 12.434 1.00 72.94 115 GLU A C 1
ATOM 915 O O . GLU A 1 115 ? 4.572 -3.171 13.544 1.00 72.94 115 GLU A O 1
ATOM 920 N N . ARG A 1 116 ? 5.690 -3.643 11.673 1.00 76.69 116 ARG A N 1
ATOM 921 C CA . ARG A 1 116 ? 5.903 -5.058 11.989 1.00 76.69 116 ARG A CA 1
ATOM 922 C C . ARG A 1 116 ? 6.942 -5.315 13.075 1.00 76.69 116 ARG A C 1
ATOM 924 O O . ARG A 1 116 ? 7.081 -6.476 13.447 1.00 76.69 116 ARG A O 1
ATOM 931 N N . ARG A 1 117 ? 7.637 -4.304 13.613 1.00 80.38 117 ARG A N 1
ATOM 932 C CA . ARG A 1 117 ? 8.755 -4.497 14.556 1.00 80.38 117 ARG A CA 1
ATOM 933 C C . ARG A 1 117 ? 8.396 -5.419 1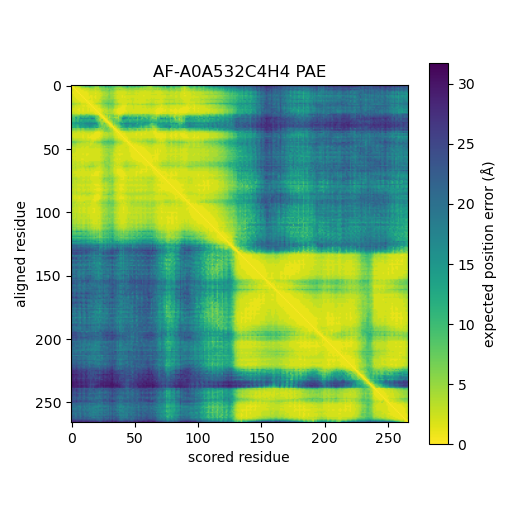5.717 1.00 80.38 117 ARG A C 1
ATOM 935 O O . ARG A 1 117 ? 9.096 -6.400 15.953 1.00 80.38 117 ARG A O 1
ATOM 942 N N . GLU A 1 118 ? 7.299 -5.132 16.412 1.00 76.12 118 GLU A N 1
ATOM 943 C CA . GLU A 1 118 ? 6.894 -5.924 17.579 1.00 76.12 118 GLU A CA 1
ATOM 944 C C . GLU A 1 118 ? 6.429 -7.329 17.185 1.00 76.12 118 GLU A C 1
ATOM 946 O O . GLU A 1 118 ? 6.717 -8.291 17.894 1.00 76.12 118 GLU A O 1
ATOM 951 N N . ILE A 1 119 ? 5.792 -7.472 16.017 1.00 76.62 119 ILE A N 1
ATOM 952 C CA . ILE A 1 119 ? 5.410 -8.781 15.475 1.00 76.62 119 ILE A CA 1
ATOM 953 C C . ILE A 1 119 ? 6.662 -9.609 15.184 1.00 76.62 119 ILE A C 1
ATOM 955 O O . ILE A 1 119 ? 6.775 -10.739 15.644 1.00 76.62 119 ILE A O 1
ATOM 959 N N . LEU A 1 120 ? 7.628 -9.048 14.458 1.00 77.75 120 LEU A N 1
ATOM 960 C CA . LEU A 1 120 ? 8.864 -9.736 14.094 1.00 77.75 120 LEU A CA 1
ATOM 961 C C . LEU A 1 120 ? 9.685 -10.109 15.332 1.00 77.75 120 LEU A C 1
ATOM 963 O O . LEU A 1 120 ? 10.189 -11.226 15.400 1.00 77.75 120 LEU A O 1
ATOM 967 N N . LYS A 1 121 ? 9.753 -9.223 16.336 1.00 78.06 121 LYS A N 1
ATOM 968 C CA . LYS A 1 121 ? 10.410 -9.486 17.626 1.00 78.06 121 LYS A CA 1
ATOM 969 C C . LYS A 1 121 ? 9.727 -10.611 18.410 1.00 78.06 121 LYS A C 1
ATOM 971 O O . LYS A 1 121 ? 10.398 -11.425 19.046 1.00 78.06 121 LYS A O 1
ATOM 976 N N . ARG A 1 122 ? 8.394 -10.685 18.369 1.00 71.50 122 ARG A N 1
ATOM 977 C CA . ARG A 1 122 ? 7.643 -11.801 18.959 1.00 71.50 122 ARG A CA 1
ATOM 978 C C . ARG A 1 122 ? 7.894 -13.090 18.193 1.00 71.50 122 ARG A C 1
ATOM 980 O O . ARG A 1 122 ? 8.302 -14.052 18.825 1.00 71.50 122 ARG A O 1
ATOM 987 N N . ILE A 1 123 ? 7.769 -13.098 16.864 1.00 78.50 123 ILE A N 1
ATOM 988 C CA . ILE A 1 123 ? 8.028 -14.280 16.022 1.00 78.50 123 ILE A CA 1
ATOM 989 C C . ILE A 1 123 ? 9.449 -14.805 16.239 1.00 78.50 123 ILE A C 1
ATOM 991 O O . ILE A 1 123 ? 9.628 -16.007 16.393 1.00 78.50 123 ILE A O 1
ATOM 995 N N . SER A 1 124 ? 10.460 -13.934 16.316 1.00 75.19 124 SER A N 1
ATOM 996 C CA . SER A 1 124 ? 11.836 -14.367 16.585 1.00 75.19 124 SER A CA 1
ATOM 997 C C . SER A 1 124 ? 12.012 -14.996 17.972 1.00 75.19 124 SER A C 1
ATOM 999 O O . SER A 1 124 ? 12.964 -15.738 18.182 1.00 75.19 124 SER A O 1
ATOM 1001 N N . THR A 1 125 ? 11.111 -14.698 18.914 1.00 77.00 125 THR A N 1
ATOM 1002 C CA . THR A 1 125 ? 11.139 -15.213 20.292 1.00 77.00 125 THR A CA 1
ATOM 1003 C C . THR A 1 125 ? 10.250 -16.452 20.476 1.00 77.00 125 THR A C 1
ATOM 1005 O O . THR A 1 125 ? 10.614 -17.354 21.222 1.00 77.00 125 THR A O 1
ATOM 1008 N N . THR A 1 126 ? 9.085 -16.512 19.823 1.00 75.00 126 THR A N 1
ATOM 1009 C CA . THR A 1 126 ? 8.034 -17.525 20.056 1.00 75.00 126 THR A CA 1
ATOM 1010 C C . THR A 1 126 ? 7.778 -18.445 18.861 1.00 75.00 126 THR A C 1
ATOM 1012 O O . THR A 1 126 ? 7.135 -19.477 19.023 1.00 75.00 126 THR A O 1
ATOM 1015 N N . GLY A 1 127 ? 8.227 -18.076 17.658 1.00 72.00 127 GLY A N 1
ATOM 1016 C CA . GLY A 1 127 ? 7.977 -18.801 16.407 1.00 72.00 127 GLY A CA 1
ATOM 1017 C C . GLY A 1 127 ? 6.530 -18.754 15.893 1.00 72.00 127 GLY A C 1
ATOM 1018 O O . GLY A 1 127 ? 6.234 -19.387 14.883 1.00 72.00 127 GLY A O 1
ATOM 1019 N N . LEU A 1 128 ? 5.623 -18.025 16.555 1.00 64.69 128 LEU A N 1
ATOM 1020 C CA . LEU A 1 128 ? 4.184 -18.029 16.264 1.00 64.69 128 LEU A CA 1
ATOM 1021 C C . LEU A 1 128 ? 3.679 -16.636 15.871 1.00 64.69 128 LEU A C 1
ATOM 1023 O O . LEU A 1 128 ? 3.985 -15.647 16.534 1.00 64.69 128 LEU A O 1
ATOM 1027 N N . VAL A 1 129 ? 2.838 -16.578 14.835 1.00 65.56 129 VAL A N 1
ATOM 1028 C CA . VAL A 1 129 ? 2.072 -15.379 14.454 1.00 65.56 129 VAL A CA 1
ATOM 1029 C C . VAL A 1 129 ? 0.672 -15.490 15.051 1.00 65.56 129 VAL A C 1
ATOM 1031 O O . VAL A 1 129 ? -0.073 -16.391 14.666 1.00 65.56 129 VAL A O 1
ATOM 1034 N N . HIS A 1 130 ? 0.288 -14.591 15.960 1.00 66.56 130 HIS A N 1
ATOM 1035 C CA . HIS A 1 130 ? -1.075 -14.568 16.498 1.00 66.56 130 HIS A CA 1
ATOM 1036 C C . HIS A 1 130 ? -1.928 -13.534 15.762 1.00 66.56 130 HIS A C 1
ATOM 1038 O O . HIS A 1 130 ? -1.461 -12.450 15.419 1.00 66.56 130 HIS A O 1
ATOM 1044 N N . GLY A 1 131 ? -3.213 -13.832 15.547 1.00 64.19 131 GLY A N 1
ATOM 1045 C CA . GLY A 1 131 ? -4.121 -12.895 14.874 1.00 64.19 131 GLY A CA 1
ATOM 1046 C C . GLY A 1 131 ? -4.275 -11.559 15.609 1.00 64.19 131 GLY A C 1
ATOM 1047 O O . GLY A 1 131 ? -4.434 -10.511 14.981 1.00 64.19 131 GLY A O 1
ATOM 1048 N N . ASN A 1 132 ? -4.113 -11.576 16.935 1.00 74.81 132 ASN A N 1
ATOM 1049 C CA . ASN A 1 132 ? -4.172 -10.364 17.740 1.00 74.81 132 ASN A CA 1
ATOM 1050 C C . ASN A 1 132 ? -2.980 -9.421 17.503 1.00 74.81 132 ASN A C 1
ATOM 1052 O O . ASN A 1 132 ? -3.125 -8.201 17.576 1.00 74.81 132 ASN A O 1
ATOM 1056 N N . ASP A 1 133 ? -1.822 -9.963 17.109 1.00 75.62 133 ASP A N 1
ATOM 1057 C CA . ASP A 1 133 ? -0.654 -9.157 16.752 1.00 75.62 133 ASP A CA 1
ATOM 1058 C C . ASP A 1 133 ? -0.936 -8.284 15.517 1.00 75.62 133 ASP A C 1
ATOM 1060 O O . ASP A 1 133 ? -0.487 -7.141 15.448 1.00 75.62 133 ASP A O 1
ATOM 1064 N N . ILE A 1 134 ? -1.724 -8.788 14.558 1.00 81.25 134 ILE A N 1
ATOM 1065 C CA . ILE A 1 134 ? -2.091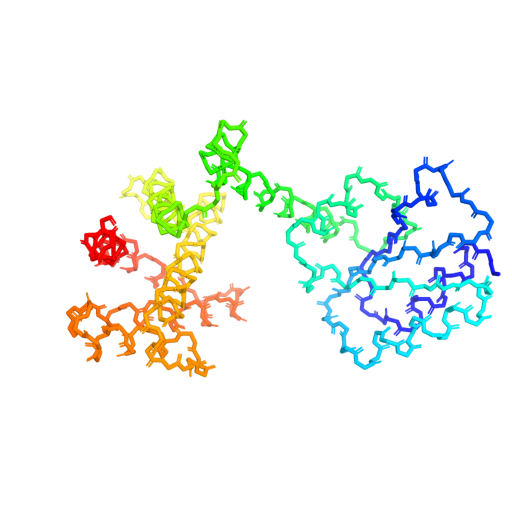 -8.054 13.337 1.00 81.25 134 ILE A CA 1
ATOM 1066 C C . ILE A 1 134 ? -3.056 -6.907 13.661 1.00 81.25 134 ILE A C 1
ATOM 1068 O O . ILE A 1 134 ? -2.866 -5.796 13.162 1.00 81.25 134 ILE A O 1
ATOM 1072 N N . ILE A 1 135 ? -4.056 -7.153 14.515 1.00 87.44 135 ILE A N 1
ATOM 1073 C CA . ILE A 1 135 ? -5.030 -6.137 14.949 1.00 87.44 135 ILE A CA 1
ATOM 1074 C C . ILE A 1 135 ? -4.322 -5.001 15.688 1.00 87.44 135 ILE A C 1
ATOM 1076 O O . ILE A 1 135 ? -4.469 -3.837 15.312 1.00 87.44 135 ILE A O 1
ATOM 1080 N N . LEU A 1 136 ? -3.511 -5.340 16.694 1.00 85.00 136 LEU A N 1
ATOM 1081 C CA . LEU A 1 136 ? -2.776 -4.361 17.496 1.00 85.00 136 LEU A CA 1
ATOM 1082 C C . LEU A 1 136 ? -1.820 -3.530 16.640 1.00 85.00 136 LEU A C 1
ATOM 1084 O O . LEU A 1 136 ? -1.713 -2.320 16.821 1.00 85.00 136 LEU A O 1
ATOM 1088 N N . ASN A 1 137 ? -1.158 -4.159 15.672 1.00 84.69 137 ASN A N 1
ATOM 1089 C CA . ASN A 1 137 ? -0.252 -3.471 14.768 1.00 84.69 137 ASN A CA 1
ATOM 1090 C C . ASN A 1 137 ? -0.980 -2.473 13.860 1.00 84.69 137 ASN A C 1
ATOM 1092 O O . ASN A 1 137 ? -0.583 -1.308 13.775 1.00 84.69 137 ASN A O 1
ATOM 1096 N N . LYS A 1 138 ? -2.078 -2.887 13.221 1.00 88.25 138 LYS A N 1
ATOM 1097 C CA . LYS A 1 138 ? -2.867 -1.977 12.382 1.00 88.25 138 LYS A CA 1
ATOM 1098 C C . LYS A 1 138 ? -3.453 -0.827 13.209 1.00 88.25 138 LYS A C 1
ATOM 1100 O O . LYS A 1 138 ? -3.374 0.319 12.776 1.00 88.25 138 LYS A O 1
ATOM 1105 N N . ALA A 1 139 ? -3.931 -1.094 14.427 1.00 89.00 139 ALA A N 1
ATOM 1106 C CA . ALA A 1 139 ? -4.387 -0.055 15.352 1.00 89.00 139 ALA A CA 1
ATOM 1107 C C . ALA A 1 139 ? -3.264 0.930 15.740 1.00 89.00 139 ALA A C 1
ATOM 1109 O O . ALA A 1 139 ? -3.466 2.142 15.688 1.00 89.00 139 ALA A O 1
ATOM 1110 N N . ALA A 1 140 ? -2.061 0.436 16.051 1.00 85.50 140 ALA A N 1
ATOM 1111 C CA . ALA A 1 140 ? -0.899 1.281 16.341 1.00 85.50 140 ALA A CA 1
ATOM 1112 C C . ALA A 1 140 ? -0.451 2.111 15.124 1.00 85.50 140 ALA A C 1
ATOM 1114 O O . ALA A 1 140 ? 0.031 3.234 15.265 1.00 85.50 140 ALA A O 1
ATOM 1115 N N . SER A 1 141 ? -0.613 1.572 13.916 1.00 88.12 141 SER A N 1
ATOM 1116 C CA . SER A 1 141 ? -0.291 2.261 12.661 1.00 88.12 141 SER A CA 1
ATOM 1117 C C . SER A 1 141 ? -1.244 3.420 12.392 1.00 88.12 141 SER A C 1
ATOM 1119 O O . SER A 1 141 ? -0.779 4.509 12.053 1.00 88.12 141 SER A O 1
ATOM 1121 N N . ILE A 1 142 ? -2.543 3.222 12.647 1.00 91.69 142 ILE A N 1
ATOM 1122 C CA . ILE A 1 142 ? -3.537 4.301 12.652 1.00 91.69 142 ILE A CA 1
ATOM 1123 C C . ILE A 1 142 ? -3.107 5.388 13.645 1.00 91.69 142 ILE A C 1
ATOM 1125 O O . ILE A 1 142 ? -2.955 6.535 13.239 1.00 91.69 142 ILE A O 1
ATOM 1129 N N . GLU A 1 143 ? -2.822 5.038 14.904 1.00 89.81 143 GLU A N 1
ATOM 1130 C CA . GLU A 1 143 ? -2.465 6.030 15.932 1.00 89.81 143 GLU A CA 1
ATOM 1131 C C . GLU A 1 143 ? -1.215 6.844 15.564 1.00 89.81 143 GLU A C 1
ATOM 1133 O O . GLU A 1 143 ? -1.213 8.065 15.701 1.00 89.81 143 GLU A O 1
ATOM 1138 N N . ARG A 1 144 ? -0.171 6.204 15.019 1.00 89.38 144 ARG A N 1
ATOM 1139 C CA . ARG A 1 144 ? 1.031 6.914 14.543 1.00 89.38 144 ARG A CA 1
ATOM 1140 C C . ARG A 1 144 ? 0.720 7.905 13.423 1.00 89.38 144 ARG A C 1
ATOM 1142 O O . ARG A 1 144 ? 1.264 9.008 13.429 1.00 89.38 144 ARG A O 1
ATOM 1149 N N . CYS A 1 145 ? -0.147 7.534 12.479 1.00 92.31 145 CYS A N 1
ATOM 1150 C CA . CYS A 1 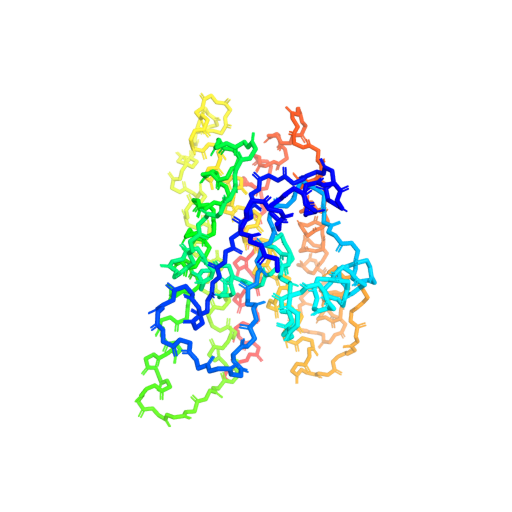145 ? -0.564 8.441 11.410 1.00 92.31 145 CYS A CA 1
ATOM 1151 C C . CYS A 1 145 ? -1.308 9.653 11.984 1.00 92.31 145 CYS A C 1
ATOM 1153 O O . CYS A 1 145 ? -0.983 10.786 11.636 1.00 92.31 145 CYS A O 1
ATOM 1155 N N . LEU A 1 146 ? -2.254 9.428 12.902 1.00 93.00 146 LEU A N 1
ATOM 1156 C CA . LEU A 1 146 ? -3.004 10.499 13.566 1.00 93.00 146 LEU A CA 1
ATOM 1157 C C . LEU A 1 146 ? -2.080 11.437 14.348 1.00 93.00 146 LEU A C 1
ATOM 1159 O O . LEU A 1 146 ? -2.176 12.654 14.210 1.00 93.00 146 LEU A O 1
ATOM 1163 N N . GLN A 1 147 ? -1.143 10.878 15.114 1.00 90.81 147 GLN A N 1
ATOM 1164 C CA . GLN A 1 147 ? -0.158 11.648 15.862 1.00 90.81 147 GLN A CA 1
ATOM 1165 C C . GLN A 1 147 ? 0.687 12.524 14.930 1.00 90.81 147 GLN A C 1
ATOM 1167 O O . GLN A 1 147 ? 0.852 13.715 15.188 1.00 90.81 147 GLN A O 1
ATOM 1172 N N . ARG A 1 148 ? 1.150 11.975 13.799 1.00 91.00 148 ARG A N 1
ATOM 1173 C CA . ARG A 1 148 ? 1.930 12.745 12.828 1.00 91.00 148 ARG A CA 1
ATOM 1174 C C . ARG A 1 148 ? 1.121 13.865 12.173 1.00 91.00 148 ARG A C 1
ATOM 1176 O O . ARG A 1 148 ? 1.657 14.948 11.961 1.00 91.00 148 ARG A O 1
ATOM 1183 N N . ILE A 1 149 ? -0.160 13.633 11.877 1.00 93.19 149 ILE A N 1
ATOM 1184 C CA . ILE A 1 149 ? -1.067 14.674 11.366 1.00 93.19 149 ILE A CA 1
ATOM 1185 C C . ILE A 1 149 ? -1.167 15.825 12.368 1.00 93.19 149 ILE A C 1
ATOM 1187 O O . ILE A 1 149 ? -1.030 16.983 11.982 1.00 93.19 149 ILE A O 1
ATOM 1191 N N . LEU A 1 150 ? -1.380 15.513 13.648 1.00 92.38 150 LEU A N 1
ATOM 1192 C CA . LEU A 1 150 ? -1.523 16.517 14.702 1.00 92.38 150 LEU A CA 1
ATOM 1193 C C . LEU A 1 150 ? -0.227 17.308 14.927 1.00 92.38 150 LEU A C 1
ATOM 1195 O O . LEU A 1 150 ? -0.286 18.527 15.074 1.00 92.38 150 LEU A O 1
ATOM 1199 N N . GLU A 1 151 ? 0.929 16.640 14.906 1.00 90.62 151 GLU A N 1
ATOM 1200 C CA . GLU A 1 151 ? 2.251 17.277 14.998 1.00 90.62 151 GLU A CA 1
ATOM 1201 C C . GLU A 1 151 ? 2.503 18.254 13.851 1.00 90.62 151 GLU A C 1
ATOM 1203 O O . GLU A 1 151 ? 2.985 19.367 14.067 1.00 90.62 151 GLU A O 1
ATOM 1208 N N . GLU A 1 152 ? 2.184 17.849 12.621 1.00 91.94 152 GLU A N 1
ATOM 1209 C CA . GLU A 1 152 ? 2.450 18.685 11.456 1.00 91.94 152 GLU A CA 1
ATOM 1210 C C . GLU A 1 152 ? 1.451 19.829 11.319 1.00 91.94 152 GLU A C 1
ATOM 1212 O O . GLU A 1 152 ? 1.862 20.942 10.985 1.00 91.94 152 GLU A O 1
ATOM 1217 N N . TYR A 1 153 ? 0.175 19.577 11.631 1.00 92.81 153 TYR A N 1
ATOM 1218 C CA . TYR A 1 153 ? -0.876 20.590 11.641 1.00 92.81 153 TYR A CA 1
ATOM 1219 C C . TYR A 1 153 ? -0.653 21.615 12.757 1.00 92.81 153 TYR A C 1
ATOM 1221 O O . TYR A 1 153 ? -0.826 22.812 12.537 1.00 92.81 153 TYR A O 1
ATOM 1229 N N . ALA A 1 154 ? -0.242 21.164 13.948 1.00 91.19 154 ALA A N 1
ATOM 1230 C CA . ALA A 1 154 ? 0.054 21.992 15.122 1.00 91.19 154 ALA A CA 1
ATOM 1231 C C . ALA A 1 154 ? -1.058 22.997 15.505 1.00 91.19 154 ALA A C 1
ATOM 1233 O O . ALA A 1 154 ? -0.794 24.016 16.137 1.00 91.19 154 ALA A O 1
ATOM 1234 N N . GLY A 1 155 ? -2.309 22.725 15.114 1.00 89.06 155 GLY A N 1
ATOM 1235 C CA . GLY A 1 155 ? -3.445 23.623 15.338 1.00 89.06 155 GLY A CA 1
ATOM 1236 C C . GLY A 1 155 ? -3.466 24.874 14.451 1.00 89.06 155 GLY A C 1
ATOM 1237 O O . GLY A 1 155 ? -4.310 25.739 14.669 1.00 89.06 155 GLY A O 1
ATOM 1238 N N . ASP A 1 156 ? -2.583 24.973 13.456 1.00 90.25 156 ASP A N 1
ATOM 1239 C CA . ASP A 1 156 ? -2.461 26.133 12.574 1.00 90.25 156 ASP A CA 1
ATOM 1240 C C . ASP A 1 156 ? -2.765 25.753 11.120 1.00 90.25 156 ASP A C 1
ATOM 1242 O O . ASP A 1 156 ? -2.048 24.982 10.483 1.00 90.25 156 ASP A O 1
ATOM 1246 N N . ASN A 1 157 ? -3.822 26.346 10.562 1.00 88.69 157 ASN A N 1
ATOM 1247 C CA . ASN A 1 157 ? -4.223 26.091 9.182 1.00 88.69 157 ASN A CA 1
ATOM 1248 C C . ASN A 1 157 ? -3.179 26.561 8.152 1.00 88.69 157 ASN A C 1
ATOM 1250 O O . ASN A 1 157 ? -3.147 26.045 7.035 1.00 88.69 157 ASN A O 1
ATOM 1254 N N . GLN A 1 158 ? -2.288 27.493 8.504 1.00 89.94 158 GLN A N 1
ATOM 1255 C CA . GLN A 1 158 ? -1.187 27.891 7.620 1.00 89.94 158 GLN A CA 1
ATOM 1256 C C . GLN A 1 158 ? -0.234 26.724 7.335 1.00 89.94 158 GLN A C 1
ATOM 1258 O O . GLN A 1 158 ? 0.311 26.634 6.235 1.00 89.94 158 GLN A O 1
ATOM 1263 N N . ASN A 1 159 ? -0.099 25.773 8.264 1.00 87.94 159 ASN A N 1
ATOM 1264 C CA . ASN A 1 159 ? 0.684 24.559 8.038 1.00 87.94 159 ASN A CA 1
ATOM 1265 C C . ASN A 1 159 ? 0.076 23.644 6.969 1.00 87.94 159 ASN A C 1
ATOM 1267 O O . ASN A 1 159 ? 0.803 22.874 6.350 1.00 87.94 159 ASN A O 1
ATOM 1271 N N . LEU A 1 160 ? -1.236 23.726 6.743 1.00 86.25 160 LEU A N 1
ATOM 1272 C CA . LEU A 1 160 ? -1.930 22.944 5.724 1.00 86.25 160 LEU A CA 1
ATOM 1273 C C . LEU A 1 160 ? -2.014 23.672 4.376 1.00 86.25 160 LEU A C 1
ATOM 1275 O O . LEU A 1 160 ? -2.025 23.012 3.345 1.00 86.25 160 LEU A O 1
ATOM 1279 N N . VAL A 1 161 ? -2.103 25.006 4.374 1.00 86.81 161 VAL A N 1
ATOM 1280 C CA . VAL A 1 161 ? -2.383 25.790 3.154 1.00 86.81 161 VAL A CA 1
ATOM 1281 C C . VAL A 1 161 ? -1.140 26.461 2.568 1.00 86.81 161 VAL A C 1
ATOM 1283 O O . VAL A 1 161 ? -1.033 26.594 1.352 1.00 86.81 161 VAL A O 1
ATOM 1286 N N . ALA A 1 162 ? -0.206 26.908 3.410 1.00 86.69 162 ALA A N 1
ATOM 1287 C CA . ALA A 1 162 ? 0.943 27.713 2.987 1.00 86.69 162 ALA A CA 1
ATOM 1288 C C . ALA A 1 162 ? 2.288 26.976 3.099 1.00 86.69 162 ALA A C 1
ATOM 1290 O O . ALA A 1 162 ? 3.271 27.402 2.493 1.00 86.69 162 ALA A O 1
ATOM 1291 N N . ASN A 1 163 ? 2.354 25.875 3.854 1.00 88.12 163 ASN A N 1
ATOM 1292 C CA . ASN A 1 163 ? 3.567 25.075 4.008 1.00 88.12 163 ASN A CA 1
ATOM 1293 C C . ASN A 1 163 ? 3.448 23.747 3.255 1.00 88.12 163 ASN A C 1
ATOM 1295 O O . ASN A 1 163 ? 2.868 22.788 3.757 1.00 88.12 163 ASN A O 1
ATOM 1299 N N . GLN A 1 164 ? 4.052 23.679 2.070 1.00 82.81 164 GLN A N 1
ATOM 1300 C CA . GLN A 1 164 ? 3.936 22.519 1.189 1.00 82.81 164 GLN A CA 1
ATOM 1301 C C . GLN A 1 164 ? 4.451 21.216 1.826 1.00 82.81 164 GLN A C 1
ATOM 1303 O O . GLN A 1 164 ? 3.794 20.187 1.724 1.00 82.81 164 GLN A O 1
ATOM 1308 N N . THR A 1 165 ? 5.575 21.249 2.548 1.00 83.44 165 THR A N 1
ATOM 1309 C CA . THR A 1 165 ? 6.126 20.051 3.206 1.00 83.44 165 THR A CA 1
ATOM 1310 C C . THR A 1 165 ? 5.194 19.519 4.293 1.00 83.44 165 THR A C 1
ATOM 1312 O O . THR A 1 165 ? 4.960 18.313 4.384 1.00 83.44 165 THR A O 1
ATOM 1315 N N . LYS A 1 166 ? 4.638 20.411 5.119 1.00 86.88 166 LYS A N 1
ATOM 1316 C CA . LYS A 1 166 ? 3.688 20.027 6.169 1.00 86.88 166 LYS A CA 1
ATOM 1317 C C . LYS A 1 166 ? 2.369 19.549 5.579 1.00 86.88 166 LYS A C 1
ATOM 1319 O O . LYS A 1 166 ? 1.863 18.515 6.004 1.00 86.88 166 LYS A O 1
ATOM 1324 N N . GLN A 1 167 ? 1.860 20.244 4.566 1.00 85.50 167 GLN A N 1
ATOM 1325 C CA . GLN A 1 167 ? 0.681 19.838 3.810 1.00 85.50 167 GLN A CA 1
ATOM 1326 C C . GLN A 1 167 ? 0.846 18.417 3.254 1.00 85.50 167 GLN A C 1
ATOM 1328 O O . GLN A 1 167 ? 0.010 17.558 3.521 1.00 85.50 167 GLN A O 1
ATOM 1333 N N . GLU A 1 168 ? 1.932 18.141 2.530 1.00 8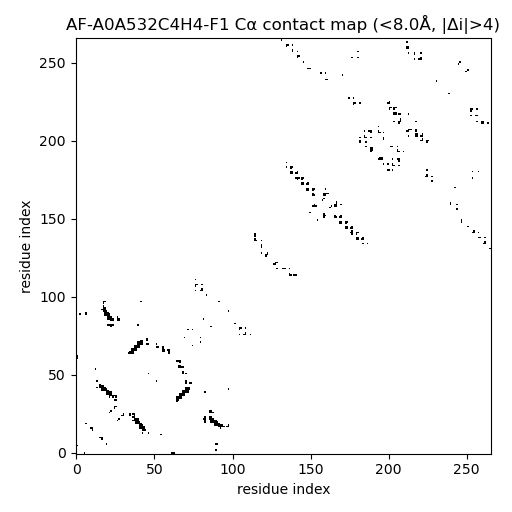2.06 168 GLU A N 1
ATOM 1334 C CA . GLU A 1 168 ? 2.213 16.818 1.961 1.00 82.06 168 GLU A CA 1
ATOM 1335 C C . GLU A 1 168 ? 2.298 15.742 3.050 1.00 82.06 168 GLU A C 1
ATOM 1337 O O . GLU A 1 168 ? 1.685 14.681 2.919 1.00 82.06 168 GLU A O 1
ATOM 1342 N N . ALA A 1 169 ? 2.974 16.029 4.166 1.00 84.50 169 ALA A N 1
ATOM 1343 C CA . ALA A 1 169 ? 3.051 15.111 5.297 1.00 84.50 169 ALA A CA 1
ATOM 1344 C C . ALA A 1 169 ? 1.670 14.822 5.914 1.00 84.50 169 ALA A C 1
ATOM 1346 O O . ALA A 1 169 ? 1.360 13.665 6.207 1.00 84.50 169 ALA A O 1
ATOM 1347 N N . ILE A 1 170 ? 0.827 15.840 6.096 1.00 88.44 170 ILE A N 1
ATOM 1348 C CA . ILE A 1 170 ? -0.528 15.698 6.644 1.00 88.44 170 ILE A CA 1
ATOM 1349 C C . ILE A 1 170 ? -1.394 14.836 5.723 1.00 88.44 170 ILE A C 1
ATOM 1351 O O . ILE A 1 170 ? -1.984 13.852 6.174 1.00 88.44 170 ILE A O 1
ATOM 1355 N N . ILE A 1 171 ? -1.443 15.172 4.433 1.00 85.62 171 ILE A N 1
ATOM 1356 C CA . ILE A 1 171 ? -2.262 14.456 3.449 1.00 85.62 171 ILE A CA 1
ATOM 1357 C C . ILE A 1 171 ? -1.818 12.996 3.336 1.00 85.62 171 ILE A C 1
ATOM 1359 O O . ILE A 1 171 ? -2.656 12.092 3.372 1.00 85.62 171 ILE A O 1
ATOM 1363 N N . LEU A 1 172 ? -0.507 12.753 3.284 1.00 84.75 172 LEU A N 1
ATOM 1364 C CA . LEU A 1 172 ? 0.054 11.407 3.234 1.00 84.75 172 LEU A CA 1
ATOM 1365 C C . LEU A 1 172 ? -0.358 10.573 4.453 1.00 84.75 172 LEU A C 1
ATOM 1367 O O . LEU A 1 172 ? -0.771 9.421 4.314 1.00 84.75 172 LEU A O 1
ATOM 1371 N N . ASN A 1 173 ? -0.260 11.136 5.659 1.00 88.44 173 ASN A N 1
ATOM 1372 C CA . ASN A 1 173 ? -0.644 10.411 6.867 1.00 88.44 173 ASN A CA 1
ATOM 1373 C C . ASN A 1 173 ? -2.159 10.197 6.956 1.00 88.44 173 ASN A C 1
ATOM 1375 O O . ASN A 1 173 ? -2.586 9.153 7.445 1.00 88.44 173 ASN A O 1
ATOM 1379 N N . LEU A 1 174 ? -2.975 11.112 6.426 1.00 88.75 174 LEU A N 1
ATOM 1380 C CA . LEU A 1 174 ? -4.421 10.916 6.365 1.00 88.75 174 LEU A CA 1
ATOM 1381 C C . LEU A 1 174 ? -4.792 9.748 5.440 1.00 88.75 174 LEU A C 1
ATOM 1383 O O . LEU A 1 174 ? -5.562 8.869 5.826 1.00 88.75 174 LEU A O 1
ATOM 1387 N N . GLN A 1 175 ? -4.186 9.681 4.253 1.00 85.44 175 GLN A N 1
ATOM 1388 C CA . GLN A 1 175 ? -4.375 8.557 3.332 1.00 85.44 175 GLN A CA 1
ATOM 1389 C C . GLN A 1 175 ? -3.956 7.221 3.968 1.00 85.44 175 GLN A C 1
ATOM 1391 O O . GLN A 1 175 ? -4.681 6.229 3.856 1.00 85.44 175 GLN A O 1
ATOM 1396 N N . ARG A 1 176 ? -2.823 7.203 4.682 1.00 86.19 176 ARG A N 1
ATOM 1397 C CA . ARG A 1 176 ? -2.309 6.016 5.391 1.00 86.19 176 ARG A CA 1
ATOM 1398 C C . ARG A 1 176 ? -3.215 5.578 6.545 1.00 86.19 176 ARG A C 1
ATOM 1400 O O . ARG A 1 176 ? -3.398 4.374 6.743 1.00 86.19 176 ARG A O 1
ATOM 1407 N N . ALA A 1 177 ? -3.806 6.524 7.276 1.00 90.44 177 ALA A N 1
ATOM 1408 C CA . ALA A 1 177 ? -4.789 6.230 8.317 1.00 90.44 177 ALA A CA 1
ATOM 1409 C C . ALA A 1 177 ? -6.048 5.574 7.724 1.00 90.44 177 ALA A C 1
ATOM 1411 O O . ALA A 1 177 ? -6.489 4.542 8.234 1.00 90.44 177 ALA A O 1
ATOM 1412 N N . CYS A 1 178 ? -6.574 6.106 6.610 1.00 89.06 178 CYS A N 1
ATOM 1413 C CA . CYS A 1 178 ? -7.696 5.502 5.881 1.00 89.06 178 CYS A CA 1
ATOM 1414 C C . CYS A 1 178 ? -7.387 4.067 5.443 1.00 89.06 178 CYS A C 1
ATOM 1416 O O . CYS A 1 178 ? -8.170 3.161 5.713 1.00 89.06 178 CYS A O 1
ATOM 1418 N N . GLU A 1 179 ? -6.241 3.847 4.799 1.00 87.25 179 GLU A N 1
ATOM 1419 C CA . GLU A 1 179 ? -5.842 2.521 4.322 1.00 87.25 179 GLU A CA 1
ATOM 1420 C C . GLU A 1 179 ? -5.689 1.519 5.470 1.00 87.25 179 GLU A C 1
ATOM 1422 O O . GLU A 1 179 ? -6.268 0.437 5.422 1.00 87.25 179 GLU A O 1
ATOM 1427 N N . SER A 1 180 ? -5.019 1.912 6.556 1.00 89.62 180 SER A N 1
ATOM 1428 C CA . SER A 1 180 ? -4.859 1.059 7.740 1.00 89.62 180 SER A CA 1
ATOM 1429 C C . SER A 1 180 ? -6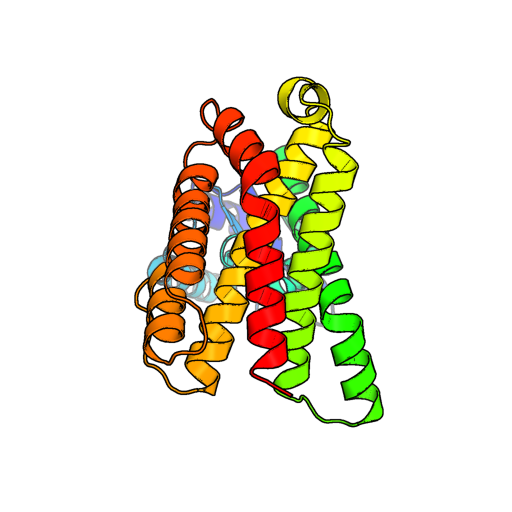.200 0.711 8.398 1.00 89.62 180 SER A C 1
ATOM 1431 O O . SER A 1 180 ? -6.363 -0.398 8.911 1.00 89.62 180 SER A O 1
ATOM 1433 N N . ALA A 1 181 ? -7.170 1.631 8.375 1.00 93.19 181 ALA A N 1
ATOM 1434 C CA . ALA A 1 181 ? -8.510 1.391 8.901 1.00 93.19 181 ALA A CA 1
ATOM 1435 C C . ALA A 1 181 ? -9.314 0.402 8.043 1.00 93.19 181 ALA A C 1
ATOM 1437 O O . ALA A 1 181 ? -9.941 -0.504 8.595 1.00 93.19 181 ALA A O 1
ATOM 1438 N N . ILE A 1 182 ? -9.257 0.532 6.713 1.0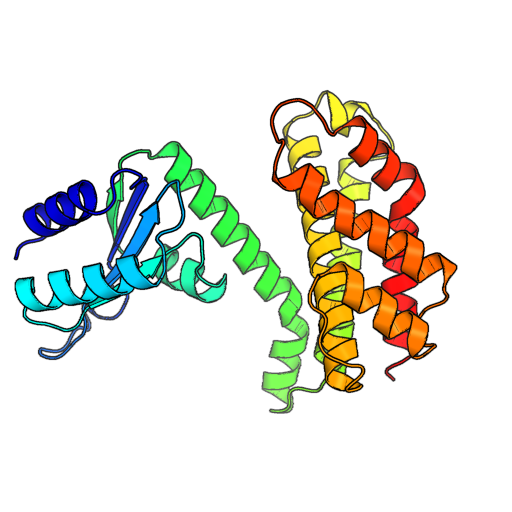0 91.38 182 ILE A N 1
ATOM 1439 C CA . ILE A 1 182 ? -9.880 -0.411 5.767 1.00 91.38 182 ILE A CA 1
ATOM 1440 C C . ILE A 1 182 ? -9.288 -1.801 5.959 1.00 91.38 182 ILE A C 1
ATOM 1442 O O . ILE A 1 182 ? -10.011 -2.775 6.148 1.00 91.38 182 ILE A O 1
ATOM 1446 N N . ASP A 1 183 ? -7.964 -1.878 5.971 1.00 90.50 183 ASP A N 1
ATOM 1447 C CA . ASP A 1 183 ? -7.217 -3.106 6.173 1.00 90.50 183 ASP A CA 1
ATOM 1448 C C . ASP A 1 183 ? -7.586 -3.806 7.485 1.00 90.50 183 ASP A C 1
ATOM 1450 O O . ASP A 1 183 ? -7.721 -5.031 7.535 1.00 90.50 183 ASP A O 1
ATOM 1454 N N . LEU A 1 184 ? -7.721 -3.034 8.569 1.00 92.75 184 LEU A N 1
ATOM 1455 C CA . LEU A 1 184 ? -8.137 -3.556 9.864 1.00 92.75 184 LEU A CA 1
ATOM 1456 C C . LEU A 1 184 ? -9.572 -4.085 9.793 1.00 92.75 184 LEU A C 1
ATOM 1458 O O . LEU A 1 184 ? -9.836 -5.189 10.269 1.00 92.75 184 LEU A O 1
ATOM 1462 N N . ALA A 1 185 ? -10.481 -3.344 9.155 1.00 94.12 185 ALA A N 1
ATOM 1463 C CA . ALA A 1 185 ? -11.863 -3.770 8.985 1.00 94.12 185 ALA A CA 1
ATOM 1464 C C . ALA A 1 185 ? -11.970 -5.063 8.160 1.00 94.12 185 ALA A C 1
ATOM 1466 O O . ALA A 1 185 ? -12.614 -6.021 8.591 1.00 94.12 185 ALA A O 1
ATOM 1467 N N . MET A 1 186 ? -11.283 -5.130 7.017 1.00 90.81 186 MET A N 1
ATOM 1468 C CA . MET A 1 186 ? -11.232 -6.312 6.154 1.00 90.81 186 MET A CA 1
ATOM 1469 C C . MET A 1 186 ? -10.639 -7.521 6.877 1.00 90.81 186 MET A C 1
ATOM 1471 O O . MET A 1 186 ? -11.176 -8.627 6.787 1.00 90.81 186 MET A O 1
ATOM 1475 N N . TYR A 1 187 ? -9.555 -7.317 7.631 1.00 91.12 187 TYR A N 1
ATOM 1476 C CA . TYR A 1 187 ? -8.944 -8.376 8.425 1.00 91.12 187 TYR A CA 1
ATOM 1477 C C . TYR A 1 187 ? -9.945 -8.965 9.425 1.00 91.12 187 TYR A C 1
ATOM 1479 O O . TYR A 1 187 ? -10.106 -10.183 9.494 1.00 91.12 187 TYR A O 1
ATOM 1487 N N . VAL A 1 188 ? -10.665 -8.110 10.154 1.00 92.06 188 VAL A N 1
ATOM 1488 C CA . VAL A 1 188 ? -11.666 -8.532 11.140 1.00 92.06 188 VAL A CA 1
ATOM 1489 C C . VAL A 1 188 ? -12.843 -9.258 10.486 1.00 92.06 188 VAL A C 1
ATOM 1491 O O . VAL A 1 188 ? -13.255 -10.311 10.979 1.00 92.06 188 VAL A O 1
ATOM 1494 N N . VAL A 1 189 ? -13.355 -8.739 9.366 1.00 92.88 189 VAL A N 1
ATOM 1495 C CA . VAL A 1 189 ? -14.419 -9.381 8.577 1.00 92.88 189 VAL A CA 1
ATOM 1496 C C . VAL A 1 189 ? -14.022 -10.799 8.176 1.00 92.88 189 VAL A C 1
ATOM 1498 O O . VAL A 1 189 ? -14.812 -11.727 8.357 1.00 92.88 189 VAL A O 1
ATOM 1501 N N . ASN A 1 190 ? -12.786 -10.983 7.707 1.00 88.75 190 ASN A N 1
ATOM 1502 C CA . ASN A 1 190 ? -12.264 -12.294 7.338 1.00 88.75 190 ASN A CA 1
ATOM 1503 C C . ASN A 1 190 ? -12.126 -13.218 8.564 1.00 88.75 190 ASN A C 1
ATOM 1505 O O . ASN A 1 190 ? -12.648 -14.333 8.562 1.00 88.75 190 ASN A O 1
ATOM 1509 N N . GLN A 1 191 ? -11.514 -12.741 9.655 1.00 88.06 191 GLN A N 1
ATOM 1510 C CA . GLN A 1 191 ? -11.333 -13.533 10.882 1.00 88.06 191 GLN A CA 1
ATOM 1511 C C . GLN A 1 191 ? -12.661 -14.014 11.487 1.00 88.06 191 GLN A C 1
ATOM 1513 O O . GLN A 1 191 ? -12.752 -15.139 11.976 1.00 88.06 191 GLN A O 1
ATOM 1518 N N . ARG A 1 192 ? -13.709 -13.182 11.437 1.00 89.31 192 ARG A N 1
ATOM 1519 C CA . ARG A 1 192 ? -15.054 -13.517 11.936 1.00 89.31 192 ARG A CA 1
ATOM 1520 C C . ARG A 1 192 ? -15.959 -14.159 10.881 1.00 89.31 192 ARG A C 1
ATOM 1522 O O . ARG A 1 192 ? -17.076 -14.537 11.218 1.00 89.31 192 ARG A O 1
ATOM 1529 N N . ARG A 1 193 ? -15.484 -14.314 9.638 1.00 90.06 193 ARG A N 1
ATOM 1530 C CA . ARG A 1 193 ? -16.226 -14.882 8.497 1.00 90.06 193 ARG A CA 1
ATOM 1531 C C . ARG A 1 193 ? -17.567 -14.182 8.243 1.00 90.06 193 ARG A C 1
ATOM 1533 O O . ARG A 1 193 ? -18.582 -14.836 8.028 1.00 90.06 193 ARG A O 1
ATOM 1540 N N . LEU A 1 194 ? -17.569 -12.850 8.273 1.00 91.81 194 LEU A N 1
ATOM 1541 C CA . LEU A 1 194 ? -18.797 -12.044 8.173 1.00 91.81 194 LEU A CA 1
ATOM 1542 C C . LEU A 1 194 ? -19.315 -11.877 6.736 1.00 91.81 194 LEU A C 1
ATOM 1544 O O . LEU A 1 194 ? -20.384 -11.313 6.537 1.00 91.81 194 LEU A O 1
ATOM 1548 N N . GLY A 1 195 ? -18.562 -12.347 5.741 1.00 90.19 195 GLY A N 1
ATOM 1549 C CA . GLY A 1 195 ? -18.875 -12.201 4.321 1.00 90.19 195 GLY A CA 1
ATOM 1550 C C . GLY A 1 195 ? -17.658 -11.756 3.515 1.00 90.19 195 GLY A C 1
ATOM 1551 O O . GLY A 1 195 ? -16.542 -11.706 4.035 1.00 90.19 195 GLY A O 1
ATOM 1552 N N . VAL A 1 196 ? -17.882 -11.436 2.240 1.00 86.56 196 VAL A N 1
ATOM 1553 C CA . VAL A 1 196 ? -16.853 -10.939 1.315 1.00 86.56 196 VAL A CA 1
ATOM 1554 C C . VAL A 1 196 ? -17.224 -9.511 0.895 1.00 86.56 196 VAL A C 1
ATOM 1556 O O . VAL A 1 196 ? -18.161 -9.357 0.107 1.00 86.56 196 VAL A O 1
ATOM 1559 N N . PRO A 1 197 ? -16.527 -8.478 1.410 1.00 84.12 197 PRO A N 1
ATOM 1560 C CA . PRO A 1 197 ? -16.686 -7.102 0.939 1.00 84.12 197 PRO A CA 1
ATOM 1561 C C . PRO A 1 197 ? -16.443 -7.036 -0.573 1.00 84.12 197 PRO A C 1
ATOM 1563 O O . PRO A 1 197 ? -15.457 -7.608 -1.041 1.00 84.12 197 PRO A O 1
ATOM 1566 N N . GLN A 1 198 ? -17.315 -6.369 -1.333 1.00 78.69 198 GLN A N 1
ATOM 1567 C CA . GLN A 1 198 ? -17.042 -6.076 -2.746 1.00 78.69 198 GLN A CA 1
ATOM 1568 C C . GLN A 1 198 ? -16.243 -4.777 -2.861 1.00 78.69 198 GLN A C 1
ATOM 1570 O O . GLN A 1 198 ? -15.309 -4.681 -3.650 1.00 78.69 198 GLN A O 1
ATOM 1575 N N . GLU A 1 199 ? -16.563 -3.817 -1.996 1.00 81.69 199 GLU A N 1
ATOM 1576 C CA . GLU A 1 199 ? -15.920 -2.517 -1.894 1.00 81.69 199 GLU A CA 1
ATOM 1577 C C . GLU A 1 199 ? -15.320 -2.285 -0.500 1.00 81.69 199 GLU A C 1
ATOM 1579 O O . GLU A 1 199 ? -15.650 -2.945 0.487 1.00 81.69 199 GLU A O 1
ATOM 1584 N N . SER A 1 200 ? -14.438 -1.288 -0.384 1.00 80.69 200 SER A N 1
ATOM 1585 C CA . SER A 1 200 ? -13.760 -0.992 0.891 1.00 80.69 200 SER A CA 1
ATOM 1586 C C . SER A 1 200 ? -14.718 -0.514 1.993 1.00 80.69 200 SER A C 1
ATOM 1588 O O . SER A 1 200 ? -14.465 -0.746 3.174 1.00 80.69 200 SER A O 1
ATOM 1590 N N . HIS A 1 201 ? -15.824 0.141 1.623 1.00 84.50 201 HIS A N 1
ATOM 1591 C CA . HIS A 1 201 ? -16.833 0.613 2.573 1.00 84.50 201 HIS A CA 1
ATOM 1592 C C . HIS A 1 201 ? -17.718 -0.528 3.109 1.00 84.50 201 HIS A C 1
ATOM 1594 O O . HIS A 1 201 ? -18.127 -0.477 4.271 1.00 84.50 201 HIS A O 1
ATOM 1600 N N . ASP A 1 202 ? -17.925 -1.599 2.330 1.00 87.56 202 ASP A N 1
ATOM 1601 C CA . ASP A 1 202 ? -18.722 -2.767 2.738 1.00 87.56 202 ASP A CA 1
ATOM 1602 C C . ASP A 1 202 ? -18.167 -3.432 3.997 1.00 87.56 202 ASP A C 1
ATOM 1604 O O . ASP A 1 202 ? -18.924 -3.953 4.817 1.00 87.56 202 ASP A O 1
ATOM 1608 N N . ALA A 1 203 ? -16.844 -3.388 4.188 1.00 92.56 203 ALA A N 1
ATOM 1609 C CA . ALA A 1 203 ? -16.206 -3.954 5.368 1.00 92.56 203 ALA A CA 1
ATOM 1610 C C . ALA A 1 203 ? -16.784 -3.356 6.663 1.00 92.56 203 ALA A C 1
ATOM 1612 O O . ALA A 1 203 ? -17.075 -4.090 7.604 1.00 92.56 203 ALA A O 1
ATOM 1613 N N . PHE A 1 204 ? -17.035 -2.045 6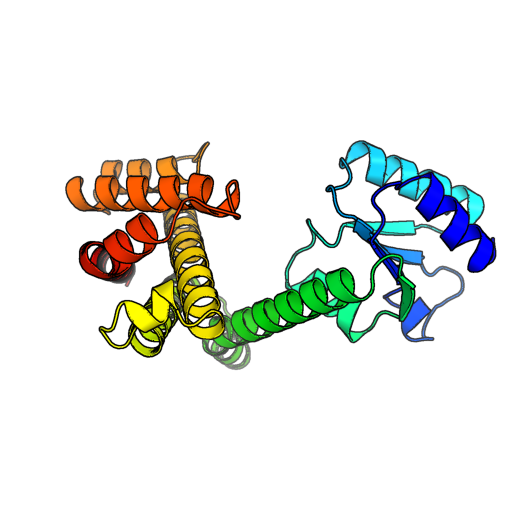.705 1.00 95.12 204 PHE A N 1
ATOM 1614 C CA . PHE A 1 204 ? -17.610 -1.381 7.878 1.00 95.12 204 PHE A CA 1
ATOM 1615 C C . PHE A 1 204 ? -19.090 -1.729 8.072 1.00 95.12 204 PHE A C 1
ATOM 1617 O O . PHE A 1 204 ? -19.522 -1.926 9.208 1.00 95.12 204 PHE A O 1
ATOM 1624 N N . THR A 1 205 ? -19.850 -1.876 6.984 1.00 94.25 205 THR A N 1
ATOM 1625 C CA . THR A 1 205 ? -21.249 -2.338 7.019 1.00 94.25 205 THR A CA 1
ATOM 1626 C C . THR A 1 205 ? -21.360 -3.749 7.594 1.00 94.25 205 THR A C 1
ATOM 1628 O O . THR A 1 205 ? -22.227 -4.022 8.428 1.00 94.25 205 THR A O 1
ATOM 1631 N N . LEU A 1 206 ? -20.456 -4.652 7.208 1.00 94.75 206 LEU A N 1
ATOM 1632 C CA . LEU A 1 206 ? -20.415 -6.014 7.747 1.00 94.75 206 LEU A CA 1
ATOM 1633 C C . LEU A 1 206 ? -20.079 -6.020 9.244 1.00 94.75 206 LEU A C 1
ATOM 1635 O O . LEU A 1 206 ? -20.712 -6.743 10.013 1.00 94.75 206 LEU A O 1
ATOM 1639 N N . LEU A 1 207 ? -19.141 -5.176 9.684 1.00 95.69 207 LEU A N 1
ATOM 1640 C CA . LEU A 1 207 ? -18.811 -5.033 11.107 1.00 95.69 207 LEU A CA 1
ATOM 1641 C C . LEU A 1 207 ? -19.969 -4.464 11.931 1.00 95.69 207 LEU A C 1
ATOM 1643 O O . LEU A 1 207 ? -20.200 -4.920 13.051 1.00 95.69 207 LEU A O 1
ATOM 1647 N N . GLN A 1 208 ? -20.709 -3.497 11.385 1.00 96.50 208 GLN A N 1
ATOM 1648 C CA . GLN A 1 208 ? -21.930 -2.985 12.007 1.00 96.50 208 GLN A CA 1
ATOM 1649 C C . GLN A 1 208 ? -22.991 -4.080 12.124 1.00 96.50 208 GLN A C 1
ATOM 1651 O O . GLN A 1 208 ? -23.572 -4.266 13.189 1.00 96.50 208 GLN A O 1
ATOM 1656 N N . THR A 1 209 ? -23.240 -4.813 11.037 1.00 95.31 209 THR A N 1
ATOM 1657 C CA . THR A 1 209 ? -24.264 -5.869 10.989 1.00 95.31 209 THR A CA 1
ATOM 1658 C C . THR A 1 209 ? -23.964 -6.978 11.997 1.00 95.31 209 THR A C 1
ATOM 1660 O O . THR A 1 209 ? -24.873 -7.517 12.622 1.00 95.31 209 THR A O 1
ATOM 1663 N N . ALA A 1 210 ? -22.681 -7.273 12.217 1.00 94.50 210 ALA A N 1
ATOM 1664 C CA . ALA A 1 210 ? -22.220 -8.212 13.234 1.00 94.50 210 ALA A CA 1
ATOM 1665 C C . ALA A 1 210 ? -22.239 -7.654 14.673 1.00 94.50 210 ALA A C 1
ATOM 1667 O O . ALA A 1 210 ? -21.848 -8.361 15.600 1.00 94.50 210 ALA A O 1
ATOM 1668 N N . GLY A 1 211 ? -22.643 -6.396 14.874 1.00 94.50 211 GLY A N 1
ATOM 1669 C CA . GLY A 1 211 ? -22.667 -5.733 16.180 1.00 94.50 211 GLY A CA 1
ATOM 1670 C C . GLY A 1 211 ? -21.285 -5.390 16.745 1.00 94.50 211 GLY A C 1
ATOM 1671 O O . GLY A 1 211 ? -21.176 -5.072 17.926 1.00 94.50 211 GLY A O 1
ATOM 1672 N N . ILE A 1 212 ? -20.227 -5.457 15.928 1.00 95.12 212 ILE A N 1
ATOM 1673 C CA . ILE A 1 212 ? -18.852 -5.127 16.340 1.00 95.12 212 ILE A CA 1
ATOM 1674 C C . ILE A 1 212 ? -18.657 -3.608 16.373 1.00 95.12 212 ILE A C 1
ATOM 1676 O O . ILE A 1 212 ? -17.946 -3.098 17.237 1.00 95.12 212 ILE A O 1
ATOM 1680 N N . LEU A 1 213 ? -19.289 -2.884 15.443 1.00 95.81 213 LEU A N 1
ATOM 1681 C CA . LEU A 1 213 ? -19.278 -1.424 15.411 1.00 95.81 213 LEU A CA 1
ATOM 1682 C C . LEU A 1 213 ? -20.672 -0.844 15.675 1.00 95.81 213 LEU A C 1
ATOM 1684 O O . LEU A 1 213 ? -21.653 -1.328 15.105 1.00 95.81 213 LEU A O 1
ATOM 1688 N N . PRO A 1 214 ? -20.765 0.249 16.450 1.00 95.50 214 PRO A N 1
ATOM 1689 C CA . PRO A 1 214 ? -21.951 1.096 16.472 1.00 95.50 214 PRO A CA 1
ATOM 1690 C C . PRO A 1 214 ? -22.298 1.622 15.070 1.00 95.50 214 PRO A C 1
ATOM 1692 O O . PRO A 1 214 ? -21.409 1.944 14.277 1.00 95.50 214 PRO A O 1
ATOM 1695 N N . ALA A 1 215 ? -23.594 1.727 14.764 1.00 94.12 215 ALA A N 1
ATOM 1696 C CA . ALA A 1 215 ? -24.083 2.137 13.444 1.00 94.12 215 ALA A CA 1
ATOM 1697 C C . ALA A 1 215 ? -23.625 3.546 13.034 1.00 94.12 215 ALA A C 1
ATOM 1699 O O . ALA A 1 215 ? -23.295 3.795 11.873 1.00 94.12 215 ALA A O 1
ATOM 1700 N N . ASP A 1 216 ? -23.573 4.462 13.997 1.00 94.06 216 ASP A N 1
ATOM 1701 C CA . ASP A 1 216 ? -23.123 5.833 13.796 1.00 94.06 216 ASP A CA 1
ATOM 1702 C C . ASP A 1 216 ? -21.629 5.879 13.440 1.00 94.06 216 ASP A C 1
ATOM 1704 O O . ASP A 1 216 ? -21.249 6.542 12.476 1.00 94.06 216 ASP A O 1
ATOM 1708 N N . LEU A 1 217 ? -20.792 5.123 14.156 1.00 94.12 217 LEU A N 1
ATOM 1709 C CA . LEU A 1 217 ? -19.358 5.035 13.886 1.00 94.12 217 LEU A CA 1
ATOM 1710 C C . LEU A 1 217 ? -19.075 4.354 12.544 1.00 94.12 217 LEU A C 1
ATOM 1712 O O . LEU A 1 217 ? -18.253 4.844 11.773 1.00 94.12 217 LEU A O 1
ATOM 1716 N N . ALA A 1 218 ? -19.775 3.261 12.230 1.00 94.50 218 ALA A N 1
ATOM 1717 C CA . ALA A 1 218 ? -19.631 2.577 10.949 1.00 94.50 218 ALA A CA 1
ATOM 1718 C C . ALA A 1 218 ? -19.955 3.509 9.772 1.00 94.50 218 ALA A C 1
ATOM 1720 O O . ALA A 1 218 ? -19.193 3.558 8.810 1.00 94.50 218 ALA A O 1
ATOM 1721 N N . THR A 1 219 ? -21.027 4.299 9.878 1.00 92.50 219 THR A N 1
ATOM 1722 C CA . THR A 1 219 ? -21.409 5.282 8.851 1.00 92.50 219 THR A CA 1
ATOM 1723 C C . THR A 1 219 ? -20.329 6.352 8.667 1.00 92.50 219 THR A C 1
ATOM 1725 O O . THR A 1 219 ? -19.937 6.654 7.539 1.00 92.50 219 THR A O 1
ATOM 1728 N N . ARG A 1 220 ? -19.786 6.902 9.764 1.00 91.44 220 ARG A N 1
ATOM 1729 C CA . ARG A 1 220 ? -18.708 7.906 9.690 1.00 91.44 220 ARG A CA 1
ATOM 1730 C C . ARG A 1 220 ? -17.431 7.336 9.066 1.00 91.44 220 ARG A C 1
ATOM 1732 O O . ARG A 1 220 ? -16.842 7.981 8.199 1.00 91.44 220 ARG A O 1
ATOM 1739 N N . MET A 1 221 ? -17.055 6.105 9.417 1.00 92.38 221 MET A N 1
ATOM 1740 C CA . MET A 1 221 ? -15.899 5.426 8.820 1.00 92.38 221 MET A CA 1
ATOM 1741 C C . MET A 1 221 ? -16.090 5.131 7.323 1.00 92.38 221 MET A C 1
ATOM 1743 O O . MET A 1 221 ? -15.147 5.293 6.550 1.00 92.38 221 MET A O 1
ATOM 1747 N N . GLN A 1 222 ? -17.301 4.771 6.881 1.00 89.81 222 GLN A N 1
ATOM 1748 C CA . GLN A 1 222 ? -17.606 4.595 5.453 1.00 89.81 222 GLN A CA 1
ATOM 1749 C C . GLN A 1 222 ? -17.404 5.893 4.663 1.00 89.81 222 GLN A C 1
ATOM 1751 O O . GLN A 1 222 ? -16.759 5.877 3.614 1.00 89.81 222 GLN A O 1
ATOM 1756 N N . HIS A 1 223 ? -17.887 7.029 5.181 1.00 84.19 223 HIS A N 1
ATOM 1757 C CA . HIS A 1 223 ? -17.689 8.335 4.541 1.00 84.19 223 HIS A CA 1
ATOM 1758 C C . HIS A 1 223 ? -16.205 8.719 4.454 1.00 84.19 223 HIS A C 1
ATOM 1760 O O . HIS A 1 223 ? -15.745 9.191 3.414 1.00 84.19 223 HIS A O 1
ATOM 1766 N N . MET A 1 224 ? -15.440 8.458 5.517 1.00 78.12 224 MET A N 1
ATOM 1767 C CA . MET A 1 224 ? -13.997 8.708 5.569 1.00 78.12 224 MET A CA 1
ATOM 1768 C C . MET A 1 224 ? -13.216 7.895 4.523 1.00 78.12 224 MET A C 1
ATOM 1770 O O . MET A 1 224 ? -12.248 8.365 3.926 1.00 78.12 224 MET A O 1
ATOM 1774 N N . VAL A 1 225 ? -13.641 6.659 4.272 1.00 70.38 225 VAL A N 1
ATOM 1775 C CA . VAL A 1 225 ? -13.026 5.789 3.263 1.00 70.38 225 VAL A CA 1
ATOM 1776 C C . VAL A 1 225 ? -13.456 6.173 1.850 1.00 70.38 225 VAL A C 1
ATOM 1778 O O . VAL A 1 225 ? -12.625 6.162 0.944 1.00 70.38 225 VAL A O 1
ATOM 1781 N N . GLY A 1 226 ? -14.705 6.608 1.661 1.00 67.31 226 GLY A N 1
ATOM 1782 C CA . GLY A 1 226 ? -15.153 7.224 0.410 1.00 67.31 226 GLY A CA 1
ATOM 1783 C C . GLY A 1 226 ? -14.328 8.463 0.040 1.00 67.31 226 GLY A C 1
ATOM 1784 O O . GLY A 1 226 ? -13.982 8.645 -1.127 1.00 67.31 226 GLY A O 1
ATOM 1785 N N . PHE A 1 227 ? -13.913 9.258 1.034 1.00 65.94 227 PHE A N 1
ATOM 1786 C CA . PHE A 1 227 ? -13.012 10.396 0.828 1.00 65.94 227 PHE A CA 1
ATOM 1787 C C . PHE A 1 227 ? -11.650 9.991 0.251 1.00 65.94 227 PHE A C 1
ATOM 1789 O O . PHE A 1 227 ? -11.145 10.694 -0.620 1.00 65.94 227 PHE A O 1
ATOM 1796 N N . ARG A 1 228 ? -11.068 8.850 0.659 1.00 61.81 228 ARG A N 1
ATOM 1797 C CA . ARG A 1 228 ? -9.803 8.351 0.079 1.00 61.81 228 ARG A CA 1
ATOM 1798 C C . ARG A 1 228 ? -9.901 8.253 -1.446 1.00 61.81 228 ARG A C 1
ATOM 1800 O O . ARG A 1 228 ? -8.975 8.667 -2.134 1.00 61.81 228 ARG A O 1
ATOM 1807 N N . ASN A 1 229 ? -11.020 7.756 -1.972 1.00 55.16 229 ASN A N 1
ATOM 1808 C CA . ASN A 1 229 ? -11.205 7.578 -3.414 1.00 55.16 229 ASN A CA 1
ATOM 1809 C C . ASN A 1 229 ? -11.292 8.919 -4.163 1.00 55.16 229 ASN A C 1
ATOM 1811 O O . ASN A 1 229 ? -10.757 9.032 -5.261 1.00 55.16 229 ASN A O 1
ATOM 1815 N N . VAL A 1 230 ? -11.882 9.948 -3.544 1.00 54.28 230 VAL A N 1
ATOM 1816 C CA . VAL A 1 230 ? -11.964 11.311 -4.104 1.00 54.28 230 VAL A CA 1
ATOM 1817 C C . VAL A 1 230 ? -10.619 12.044 -3.992 1.00 54.28 230 VAL A C 1
ATOM 1819 O O . VAL A 1 230 ? -10.150 12.658 -4.947 1.00 54.28 230 VAL A O 1
ATOM 1822 N N . ALA A 1 231 ? -9.942 11.939 -2.847 1.00 49.69 231 ALA A N 1
ATOM 1823 C CA . ALA A 1 231 ? -8.681 12.631 -2.574 1.00 49.69 231 ALA A CA 1
ATOM 1824 C C . ALA A 1 231 ? -7.478 12.072 -3.350 1.00 49.69 231 ALA A C 1
ATOM 1826 O O . ALA A 1 231 ? -6.515 12.799 -3.581 1.00 49.69 231 ALA A O 1
ATOM 1827 N N . VAL A 1 232 ? -7.516 10.796 -3.741 1.00 51.38 232 VAL A N 1
ATOM 1828 C CA . VAL A 1 232 ? -6.436 10.139 -4.498 1.00 51.38 232 VAL A CA 1
ATOM 1829 C C . VAL A 1 232 ? -6.535 10.405 -6.009 1.00 51.38 232 VAL A C 1
ATOM 1831 O O . VAL A 1 232 ? -5.511 10.363 -6.687 1.00 51.38 232 VAL A O 1
ATOM 1834 N N . GLN A 1 233 ? -7.721 10.711 -6.551 1.00 48.12 233 GLN A N 1
ATOM 1835 C CA . GLN A 1 233 ? -7.923 10.867 -8.002 1.00 48.12 233 GLN A CA 1
ATOM 1836 C C . GLN A 1 233 ? -7.821 12.319 -8.518 1.00 48.12 233 GLN A C 1
ATOM 1838 O O . GLN A 1 233 ? -7.486 12.512 -9.685 1.00 48.12 233 GLN A O 1
ATOM 1843 N N . GLU A 1 234 ? -8.035 13.345 -7.682 1.00 44.44 234 GLU A N 1
ATOM 1844 C CA . GLU A 1 234 ? -8.172 14.753 -8.125 1.00 44.44 234 GLU A CA 1
ATOM 1845 C C . GLU A 1 234 ? -7.102 15.713 -7.563 1.00 44.44 234 GLU A C 1
ATOM 1847 O O . GLU A 1 234 ? -7.386 16.836 -7.137 1.00 44.44 234 GLU A O 1
ATOM 1852 N N . TYR A 1 235 ? -5.835 15.296 -7.561 1.00 48.53 235 TYR A N 1
ATOM 1853 C CA . TYR A 1 235 ? -4.744 16.087 -6.979 1.00 48.53 235 TYR A CA 1
ATOM 1854 C C . TYR A 1 235 ? -4.142 17.121 -7.951 1.00 48.53 235 TYR A C 1
ATOM 1856 O O . TYR A 1 235 ? -2.995 16.983 -8.386 1.00 48.53 235 TYR A O 1
ATOM 1864 N N . PRO A 1 236 ? -4.892 18.181 -8.324 1.00 47.34 236 PRO A N 1
ATOM 1865 C CA . PRO A 1 236 ? -4.208 19.477 -8.306 1.00 47.34 236 PRO A CA 1
ATOM 1866 C C . PRO A 1 236 ? -4.939 20.673 -7.670 1.00 47.34 236 PRO A C 1
ATOM 1868 O O . PRO A 1 236 ? -4.254 21.662 -7.423 1.00 47.34 236 PRO A O 1
ATOM 1871 N N . ARG A 1 237 ? -6.261 20.690 -7.411 1.00 46.78 237 ARG A N 1
ATOM 1872 C CA . ARG A 1 237 ? -6.921 21.935 -6.910 1.00 46.78 237 ARG A CA 1
ATOM 1873 C C . ARG A 1 237 ? -8.087 21.787 -5.927 1.00 46.78 237 ARG A C 1
ATOM 1875 O O . ARG A 1 237 ? -8.604 22.810 -5.487 1.00 46.78 237 ARG A O 1
ATOM 1882 N N . LEU A 1 238 ? -8.490 20.576 -5.545 1.00 51.47 238 LEU A N 1
ATOM 1883 C CA . LEU A 1 238 ? -9.726 20.385 -4.782 1.00 51.47 238 LEU A CA 1
ATOM 1884 C C . LEU A 1 238 ? -9.549 19.346 -3.660 1.00 51.47 238 LEU A C 1
ATOM 1886 O O . LEU A 1 238 ? -9.945 18.206 -3.846 1.00 51.47 238 LEU A O 1
ATOM 1890 N N . ASN A 1 239 ? -8.931 19.702 -2.514 1.00 65.38 239 ASN A N 1
ATOM 1891 C CA . ASN A 1 239 ? -9.219 18.987 -1.246 1.00 65.38 239 ASN A CA 1
ATOM 1892 C C . ASN A 1 239 ? -8.646 19.522 0.087 1.00 65.38 239 ASN A C 1
ATOM 1894 O O . ASN A 1 239 ? -8.717 18.813 1.093 1.00 65.38 239 ASN A O 1
ATOM 1898 N N . LEU A 1 240 ? -8.094 20.739 0.167 1.00 75.88 240 LEU A N 1
ATOM 1899 C CA . LEU A 1 240 ? -7.554 21.229 1.451 1.00 75.88 240 LEU A CA 1
ATOM 1900 C C . LEU A 1 240 ? -8.643 21.518 2.491 1.00 75.88 240 LEU A C 1
ATOM 1902 O O . LEU A 1 240 ? -8.457 21.184 3.658 1.00 75.88 240 LEU A O 1
ATOM 1906 N N . ASP A 1 241 ? -9.800 22.031 2.071 1.00 77.88 241 ASP A N 1
ATOM 1907 C CA . ASP A 1 241 ? -10.926 22.294 2.978 1.00 77.88 241 ASP A CA 1
ATOM 1908 C C . ASP A 1 241 ? -11.479 21.005 3.597 1.00 77.88 241 ASP A C 1
ATOM 1910 O O . ASP A 1 241 ? -11.831 20.958 4.777 1.00 77.88 241 ASP A O 1
ATOM 1914 N N . VAL A 1 242 ? -11.526 19.924 2.817 1.00 77.88 242 VAL A N 1
ATOM 1915 C CA . VAL A 1 242 ? -11.994 18.627 3.314 1.00 77.88 242 VAL A CA 1
ATOM 1916 C C . VAL A 1 242 ? -10.934 17.975 4.192 1.00 77.88 242 VAL A C 1
ATOM 1918 O O . VAL A 1 242 ? -11.276 17.461 5.254 1.00 77.88 242 VAL A O 1
ATOM 1921 N N . ALA A 1 243 ? -9.651 18.052 3.818 1.00 80.88 243 ALA A N 1
ATOM 1922 C CA . ALA A 1 243 ? -8.565 17.614 4.688 1.00 80.88 243 ALA A CA 1
ATOM 1923 C C . ALA A 1 243 ? -8.626 18.345 6.038 1.00 80.88 243 ALA A C 1
ATOM 1925 O O . ALA A 1 243 ? -8.598 17.699 7.083 1.00 80.88 243 ALA A O 1
ATOM 1926 N N . GLN A 1 244 ? -8.822 19.667 6.033 1.00 86.19 244 GLN A N 1
ATOM 1927 C CA . GLN A 1 244 ? -9.011 20.455 7.249 1.00 86.19 244 GLN A CA 1
ATOM 1928 C C . GLN A 1 244 ? -10.240 19.995 8.045 1.00 86.19 244 GLN A C 1
ATOM 1930 O O . GLN A 1 244 ? -10.166 19.838 9.266 1.00 86.19 244 GLN A O 1
ATOM 1935 N N . ALA A 1 245 ? -11.372 19.749 7.379 1.00 84.69 245 ALA A N 1
ATOM 1936 C CA . ALA A 1 245 ? -12.584 19.261 8.030 1.00 84.69 245 ALA A CA 1
ATOM 1937 C C . ALA A 1 245 ? -12.366 17.896 8.700 1.00 84.69 245 ALA A C 1
ATOM 1939 O O . ALA A 1 245 ? -12.818 17.690 9.825 1.00 84.69 245 ALA A O 1
ATOM 1940 N N . ILE A 1 246 ? -11.634 16.988 8.056 1.00 84.44 246 ILE A N 1
ATOM 1941 C CA . ILE A 1 246 ? -11.296 15.680 8.621 1.00 84.44 246 ILE A CA 1
ATOM 1942 C C . ILE A 1 246 ? -10.368 15.838 9.828 1.00 84.44 246 ILE A C 1
ATOM 1944 O O . ILE A 1 246 ? -10.662 15.294 10.894 1.00 84.44 246 ILE A O 1
ATOM 1948 N N . ILE A 1 247 ? -9.304 16.637 9.691 1.00 86.19 247 ILE A N 1
ATOM 1949 C CA . ILE A 1 247 ? -8.332 16.909 10.762 1.00 86.19 247 ILE A CA 1
ATOM 1950 C C . ILE A 1 247 ? -9.030 17.468 12.006 1.00 86.19 247 ILE A C 1
ATOM 1952 O O . ILE A 1 247 ? -8.733 17.069 13.129 1.00 86.19 247 ILE A O 1
ATOM 1956 N N . THR A 1 248 ? -9.976 18.386 11.809 1.00 84.31 248 THR A N 1
ATOM 1957 C CA . THR A 1 248 ? -10.624 19.111 12.909 1.00 84.31 248 THR A CA 1
ATOM 1958 C C . THR A 1 248 ? -11.839 18.401 13.497 1.00 84.31 248 THR A C 1
ATOM 1960 O O . THR A 1 248 ? -12.160 18.646 14.658 1.00 84.31 248 THR A O 1
ATOM 1963 N N . LYS A 1 249 ? -12.534 17.549 12.732 1.00 84.81 249 LYS A N 1
ATOM 1964 C CA . LYS A 1 249 ? -13.832 16.988 13.153 1.00 84.81 249 LYS A CA 1
ATOM 1965 C C . LYS A 1 249 ? -13.884 15.468 13.220 1.00 84.81 249 LYS A C 1
ATOM 1967 O O . LYS A 1 249 ? -14.794 14.956 13.860 1.00 84.81 249 LYS A O 1
ATOM 1972 N N . GLN A 1 250 ? -12.983 14.753 12.546 1.00 85.50 250 GLN A N 1
ATOM 1973 C CA . GLN A 1 250 ? -13.174 13.320 12.294 1.00 85.50 250 GLN A CA 1
ATOM 1974 C C . GLN A 1 250 ? -11.950 12.442 12.607 1.00 85.50 250 GLN A C 1
ATOM 1976 O O . GLN A 1 250 ? -12.054 11.220 12.533 1.00 85.50 250 GLN A O 1
ATOM 1981 N N . LEU A 1 251 ? -10.800 13.001 13.014 1.00 88.56 251 LEU A N 1
ATOM 1982 C CA . LEU A 1 251 ? -9.646 12.178 13.424 1.00 88.56 251 LEU A CA 1
ATOM 1983 C C . LEU A 1 251 ? -9.968 11.232 14.586 1.00 88.56 251 LEU A C 1
ATOM 1985 O O . LEU A 1 251 ? -9.454 10.117 14.641 1.00 88.56 251 LEU A O 1
ATOM 1989 N N . GLU A 1 252 ? -10.850 11.651 15.490 1.00 91.25 252 GLU A N 1
ATOM 1990 C CA . GLU A 1 252 ? -11.205 10.853 16.663 1.00 91.25 252 GLU A CA 1
ATOM 1991 C C . GLU A 1 252 ? -12.059 9.623 16.315 1.00 91.25 252 GLU A C 1
ATOM 1993 O O . GLU A 1 252 ? -12.068 8.636 17.056 1.00 91.25 252 GLU A O 1
ATOM 1998 N N . ASP A 1 253 ? -12.713 9.616 15.149 1.00 93.75 253 ASP A N 1
ATOM 1999 C CA . ASP A 1 253 ? -13.432 8.436 14.668 1.00 93.75 253 ASP A CA 1
ATOM 2000 C C . ASP A 1 253 ? -12.468 7.278 14.385 1.00 93.75 253 ASP A C 1
ATOM 2002 O O . ASP A 1 253 ? -12.778 6.135 14.721 1.00 93.75 253 ASP A O 1
ATOM 2006 N N . PHE A 1 254 ? -11.257 7.553 13.882 1.00 93.50 254 PHE A N 1
ATOM 2007 C CA . PHE A 1 254 ? -10.227 6.528 13.686 1.00 93.50 254 PHE A CA 1
ATOM 2008 C C . PHE A 1 254 ? -9.788 5.882 15.002 1.00 93.50 254 PHE A C 1
ATOM 2010 O O . PHE A 1 254 ? -9.623 4.660 15.058 1.00 93.50 254 PHE A O 1
ATOM 2017 N N . ARG A 1 255 ? -9.622 6.683 16.063 1.00 92.62 255 ARG A N 1
ATOM 2018 C CA . ARG A 1 255 ? -9.279 6.188 17.407 1.00 92.62 255 ARG A CA 1
ATOM 2019 C C . ARG A 1 255 ? -10.412 5.385 18.020 1.00 92.62 255 ARG A C 1
ATOM 2021 O O . ARG A 1 255 ? -10.202 4.318 18.602 1.00 92.62 255 ARG A O 1
ATOM 2028 N N . THR A 1 256 ? -11.635 5.881 17.872 1.00 94.00 256 THR A N 1
ATOM 2029 C CA . THR A 1 256 ? -12.828 5.196 18.369 1.00 94.00 256 THR A CA 1
ATOM 2030 C C . THR A 1 256 ? -12.997 3.857 17.654 1.00 94.00 256 THR A C 1
ATOM 2032 O O . THR A 1 256 ? -13.213 2.834 18.303 1.00 94.00 256 THR A O 1
ATOM 2035 N N . PHE A 1 257 ? -12.806 3.826 16.335 1.00 96.00 257 PHE A N 1
ATOM 2036 C CA . PHE A 1 257 ? -12.821 2.605 15.535 1.00 96.00 257 PHE A CA 1
ATOM 2037 C C . PHE A 1 257 ? -11.733 1.618 15.971 1.00 96.00 257 PHE A C 1
ATOM 2039 O O . PHE A 1 257 ? -12.054 0.487 16.337 1.00 96.00 257 PHE A O 1
ATOM 2046 N N . SER A 1 258 ? -10.463 2.033 15.990 1.00 93.38 258 SER A N 1
ATOM 2047 C CA . SER A 1 258 ? -9.345 1.138 16.308 1.00 93.38 258 SER A CA 1
ATOM 2048 C C . SER A 1 258 ? -9.458 0.568 17.724 1.00 93.38 258 SER A C 1
ATOM 2050 O O . SER A 1 258 ? -9.297 -0.637 17.916 1.00 93.38 258 SER A O 1
ATOM 2052 N N . SER A 1 259 ? -9.830 1.391 18.708 1.00 91.44 259 SER A N 1
ATOM 2053 C CA . SER A 1 259 ? -10.029 0.947 20.092 1.00 91.44 259 SER A CA 1
ATOM 2054 C C . SER A 1 259 ? -11.240 0.024 20.260 1.00 91.44 259 SER A C 1
ATOM 2056 O O . SER A 1 259 ? -11.171 -0.920 21.047 1.00 91.44 259 SER A O 1
ATOM 2058 N N . THR A 1 260 ? -12.328 0.249 19.516 1.00 94.06 260 THR A N 1
ATOM 2059 C CA . THR A 1 260 ? -13.503 -0.639 19.520 1.00 94.06 260 THR A CA 1
ATOM 2060 C C . THR A 1 260 ? -13.132 -2.019 18.987 1.00 94.06 260 THR A C 1
ATOM 2062 O O . THR A 1 260 ? -13.452 -3.026 19.617 1.00 94.06 260 THR A O 1
ATOM 2065 N N . ILE A 1 261 ? -12.381 -2.070 17.883 1.00 93.56 261 ILE A N 1
ATOM 2066 C CA . ILE A 1 261 ? -11.881 -3.330 17.332 1.00 93.56 261 ILE A CA 1
ATOM 2067 C C . ILE A 1 261 ? -10.937 -4.018 18.318 1.00 93.56 261 ILE A C 1
ATOM 2069 O O . ILE A 1 261 ? -11.154 -5.180 18.631 1.00 93.56 261 ILE A O 1
ATOM 2073 N N . VAL A 1 262 ? -9.941 -3.326 18.873 1.00 89.19 262 VAL A N 1
ATOM 2074 C CA . VAL A 1 262 ? -9.008 -3.937 19.838 1.00 89.19 262 VAL A CA 1
ATOM 2075 C C . VAL A 1 262 ? -9.750 -4.530 21.045 1.00 89.19 262 VAL A C 1
ATOM 2077 O O . VAL A 1 262 ? -9.440 -5.637 21.470 1.00 89.19 262 VAL A O 1
ATOM 2080 N N . LYS A 1 263 ? -10.783 -3.856 21.568 1.00 87.25 263 LYS A N 1
ATOM 2081 C CA . LYS A 1 263 ? -11.595 -4.376 22.686 1.00 87.25 263 LYS A CA 1
ATOM 2082 C C . LYS A 1 263 ? -12.415 -5.616 22.322 1.00 87.25 263 LYS A C 1
ATOM 2084 O O . LYS A 1 263 ? -12.657 -6.455 23.184 1.00 87.25 263 LYS A O 1
ATOM 2089 N N . ALA A 1 264 ? -12.850 -5.738 21.069 1.00 86.06 264 ALA A N 1
ATOM 2090 C CA . ALA A 1 264 ? -13.617 -6.887 20.589 1.00 86.06 264 ALA A CA 1
ATOM 2091 C C . ALA A 1 264 ? -12.753 -8.147 20.346 1.00 86.06 264 ALA A C 1
ATOM 2093 O O . ALA A 1 264 ? -13.299 -9.219 20.056 1.00 86.06 264 ALA A O 1
ATOM 2094 N N . PHE A 1 265 ? -11.422 -8.026 20.450 1.00 76.88 265 PHE A N 1
ATOM 2095 C CA . PHE A 1 265 ? -10.444 -9.089 20.202 1.00 76.88 265 PHE A CA 1
ATOM 2096 C C . PHE A 1 265 ? -9.365 -9.120 21.310 1.00 76.88 265 PHE A C 1
ATOM 2098 O O . PHE A 1 265 ? -8.258 -8.626 21.103 1.00 76.88 265 PHE A O 1
ATOM 2105 N N . PRO A 1 266 ? -9.676 -9.666 22.502 1.00 57.06 266 PRO A N 1
ATOM 2106 C CA . PRO A 1 266 ? -8.695 -9.876 23.570 1.00 57.06 266 PRO A CA 1
ATOM 2107 C C . PRO A 1 266 ? -7.676 -10.980 23.249 1.00 57.06 266 PRO A C 1
ATOM 2109 O O . PRO A 1 266 ? -8.008 -11.910 22.478 1.00 57.06 266 PRO A O 1
#

pLDDT: mean 85.53, std 10.66, range [44.44, 97.12]